Protein AF-S3N7R9-F1 (afdb_monomer)

Nearest PDB structures (foldseek):
  4hxg-assembly2_H  TM=1.662E-01  e=7.750E+00  Pyrococcus horikoshii OT3

Foldseek 3Di:
DDDPPPVVVVVVVVVVVVVVVVVVVVVVVVVVVVVVVVVVVVVVLQVVVQVLVVVLQQDCVQEDPSVVVVVVLVQCVDPQCQQKKKKAKDDPVSSHHDSVQIWIQGNVFATPDPGRFQALVNCVVCLANKIKMKIKHWPPVPDDPCQDDDDDDDPPDPDDDQGQTKMKMKMKIFNNNVFPDRSRQLSVLRSTPPVSSVVSCVVRVTDMDMDMWMWGDPVGTDTPD

Organism: NCBI:txid421052

pLDDT: mean 77.44, std 15.52, range [40.44, 95.25]

Sequence (225 aa):
MNRQSGATLVVVMVVSLLIAIITVIAINSSYLGLRQARQGHIYTLLWQNSDAVLFALEDVQLIHQPKAWHGVWEYFSDEQHVQHELIFCYDASASVIDVEQMGVIDSHGKLSTHRGFCQADHVEKESFRGLSQFYIELNRNRLTPFLATPEAMSLGQSVAPHLNQHYEITVISILPQLGLQSLASIAACLQRSKLQAQICLSQMNVRFNVQQAIYSLSGRLQRIA

Solvent-accessible surface area (backbone atoms only — not comparable to full-atom values): 12525 Å² total; per-residue (Å²): 138,85,81,79,66,66,66,58,56,54,52,52,52,53,53,53,52,54,54,51,52,54,50,53,52,57,51,51,54,54,55,54,51,54,64,62,63,56,55,59,61,57,51,54,52,30,50,52,50,35,49,54,51,56,50,38,72,63,35,66,88,24,32,51,56,60,69,58,50,54,47,64,61,54,52,49,71,41,82,89,34,46,59,28,37,38,29,35,50,53,50,83,87,70,60,50,46,55,56,84,52,49,15,42,24,41,76,86,39,45,56,77,41,104,43,14,45,47,46,39,70,53,46,60,73,28,25,88,75,45,40,30,35,37,36,40,33,60,35,72,94,59,58,60,95,67,89,80,65,72,84,83,75,67,97,83,70,93,68,79,70,71,58,80,47,36,34,36,38,39,31,41,11,35,36,57,71,76,24,95,61,59,52,57,61,52,22,67,23,48,53,36,34,76,68,55,19,52,53,45,37,53,78,62,59,42,55,66,39,79,48,74,38,33,31,35,43,74,98,48,74,40,78,79,84

Secondary structure (DSSP, 8-state):
-----HHHHHHHHHHHHHHHHHHHHHHHHHHHHHHHHHHHHHHHHHHHHHHHHHHHHH-GGGEESHHHHHHHHHGGGSTTTTT-EEEEEE-TTT--EEGGG-EEE-TTS-BSSS-SS--HHHHHHTTTT-EEEEEEEE-GGG--S-TT--TT--TT---------EEEEEEEEE-GGGSSS-HHHHHHHHTS-HHHHHHHHHHTT--EEEEEEEEEESSSEEE--

Mean predicted aligned error: 13.12 Å

Radius of gyration: 27.63 Å; Cα contacts (8 Å, |Δi|>4): 333; chains: 1; bounding box: 75×31×100 Å

Structure (mmCIF, N/CA/C/O backbone):
data_AF-S3N7R9-F1
#
_entry.id   AF-S3N7R9-F1
#
loop_
_atom_site.group_PDB
_atom_site.id
_atom_site.type_symbol
_atom_site.label_atom_id
_atom_site.label_alt_id
_atom_site.label_comp_id
_atom_site.label_asym_id
_atom_site.label_entity_id
_atom_site.label_seq_id
_atom_site.pdbx_PDB_ins_code
_atom_site.Cartn_x
_atom_site.Cartn_y
_atom_site.Cartn_z
_atom_site.occupancy
_atom_site.B_iso_or_equiv
_atom_site.auth_seq_id
_atom_site.auth_comp_id
_atom_site.auth_asym_id
_atom_site.auth_atom_id
_atom_site.pdbx_PDB_model_num
ATOM 1 N N . MET A 1 1 ? -40.237 4.588 76.968 1.00 43.31 1 MET A N 1
ATOM 2 C CA . MET A 1 1 ? -39.143 4.185 76.052 1.00 43.31 1 MET A CA 1
ATOM 3 C C . MET A 1 1 ? -39.540 4.574 74.635 1.00 43.31 1 MET A C 1
ATOM 5 O O . MET A 1 1 ? -40.228 3.811 73.970 1.00 43.31 1 MET A O 1
ATOM 9 N N . ASN A 1 2 ? -39.204 5.793 74.201 1.00 50.28 2 ASN A N 1
ATOM 10 C CA . ASN A 1 2 ? -39.635 6.305 72.896 1.00 50.28 2 ASN A CA 1
ATOM 11 C C . ASN A 1 2 ? -38.615 5.941 71.814 1.00 50.28 2 ASN A C 1
ATOM 13 O O . ASN A 1 2 ? -37.436 6.278 71.905 1.00 50.28 2 ASN A O 1
ATOM 17 N N . ARG A 1 3 ? -39.107 5.204 70.814 1.00 57.19 3 ARG A N 1
ATOM 18 C CA . ARG A 1 3 ? -38.386 4.691 69.646 1.00 57.19 3 ARG A CA 1
ATOM 19 C C . ARG A 1 3 ? -37.837 5.846 68.810 1.00 57.19 3 ARG A C 1
ATOM 21 O O . ARG A 1 3 ? -38.590 6.536 68.129 1.00 57.19 3 ARG A O 1
ATOM 28 N N . GLN A 1 4 ? -36.517 6.005 68.800 1.00 56.53 4 GLN A N 1
ATOM 29 C CA . GLN A 1 4 ? -35.815 6.760 67.765 1.00 56.53 4 GLN A CA 1
ATOM 30 C C . GLN A 1 4 ? -35.738 5.911 66.486 1.00 56.53 4 GLN A C 1
ATOM 32 O O . GLN A 1 4 ? -34.711 5.319 66.179 1.00 56.53 4 GLN A O 1
ATOM 37 N N . SER A 1 5 ? -36.849 5.795 65.756 1.00 58.75 5 SER A N 1
ATOM 38 C CA . SER A 1 5 ? -36.894 5.080 64.464 1.00 58.75 5 SER A CA 1
ATOM 39 C C . SER A 1 5 ? -36.817 6.013 63.247 1.00 58.75 5 SER A C 1
ATOM 41 O O . SER A 1 5 ? -36.752 5.532 62.123 1.00 58.75 5 SER A O 1
ATOM 43 N N . GLY A 1 6 ? -36.805 7.337 63.453 1.00 62.03 6 GLY A N 1
ATOM 44 C CA . GLY A 1 6 ? -36.706 8.320 62.365 1.00 62.03 6 GLY A CA 1
ATOM 45 C C . GLY A 1 6 ? -35.269 8.616 61.924 1.00 62.03 6 GLY A C 1
ATOM 46 O O . GLY A 1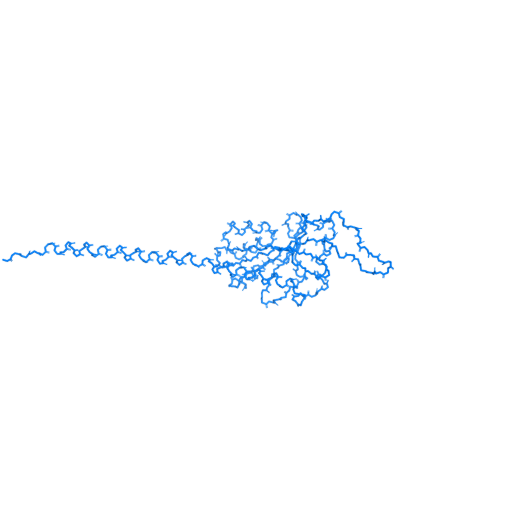 6 ? -34.991 8.684 60.732 1.00 62.03 6 GLY A O 1
ATOM 47 N N . ALA A 1 7 ? -34.336 8.745 62.874 1.00 70.31 7 ALA A N 1
ATOM 48 C CA . ALA A 1 7 ? -32.951 9.122 62.576 1.00 70.31 7 ALA A CA 1
ATOM 49 C C . ALA A 1 7 ? -32.163 8.002 61.873 1.00 70.31 7 ALA A C 1
ATOM 51 O O . ALA A 1 7 ? -31.348 8.271 60.995 1.00 70.31 7 ALA A O 1
ATOM 52 N N . THR A 1 8 ? -32.435 6.738 62.205 1.00 80.69 8 THR A N 1
ATOM 53 C CA . THR A 1 8 ? -31.758 5.582 61.600 1.00 80.69 8 THR A CA 1
ATOM 54 C C . THR A 1 8 ? -32.098 5.410 60.121 1.00 80.69 8 THR A C 1
ATOM 56 O O . THR A 1 8 ? -31.219 5.073 59.333 1.00 80.69 8 THR A O 1
ATOM 59 N N . LEU A 1 9 ? -33.337 5.699 59.713 1.00 79.19 9 LEU A N 1
ATOM 60 C CA . LEU A 1 9 ? -33.768 5.545 58.322 1.00 79.19 9 LEU A CA 1
ATOM 61 C C . LEU A 1 9 ? -33.121 6.585 57.392 1.00 79.19 9 LEU A C 1
ATOM 63 O O . LEU A 1 9 ? -32.693 6.242 56.292 1.00 79.19 9 LEU A O 1
ATOM 67 N N . VAL A 1 10 ? -32.971 7.829 57.860 1.00 84.62 10 VAL A N 1
ATOM 68 C CA . VAL A 1 10 ? -32.283 8.897 57.111 1.00 84.62 10 VAL A CA 1
ATOM 69 C C . VAL A 1 10 ? -30.804 8.561 56.918 1.00 84.62 10 VAL A C 1
ATOM 71 O O . VAL A 1 10 ? -30.284 8.684 55.810 1.00 84.62 10 VAL A O 1
ATOM 74 N N . VAL A 1 11 ? -30.134 8.075 57.968 1.00 88.00 11 VAL A N 1
ATOM 75 C CA . VAL A 1 11 ? -28.714 7.697 57.899 1.00 88.00 11 VAL A CA 1
ATOM 76 C C . VAL A 1 11 ? -28.494 6.562 56.897 1.00 88.00 11 VAL A C 1
ATOM 78 O O . VAL A 1 11 ? -27.594 6.649 56.065 1.00 88.00 11 VAL A O 1
ATOM 81 N N . VAL A 1 12 ? -29.343 5.531 56.911 1.00 89.69 12 VAL A N 1
ATOM 82 C CA . VAL A 1 12 ? -29.239 4.413 55.958 1.00 89.69 12 VAL A CA 1
ATOM 83 C C . VAL A 1 12 ? -29.458 4.885 54.518 1.00 89.69 12 VAL A C 1
ATOM 85 O O . VAL A 1 12 ? -28.717 4.469 53.627 1.00 89.69 12 VAL A O 1
ATOM 88 N N . MET A 1 13 ? -30.415 5.789 54.282 1.00 87.38 13 MET A N 1
ATOM 89 C CA . MET A 1 13 ? -30.658 6.330 52.941 1.00 87.38 13 MET A CA 1
ATOM 90 C C . MET A 1 13 ? -29.450 7.101 52.399 1.00 87.38 13 MET A C 1
ATOM 92 O O . MET A 1 13 ? -29.050 6.895 51.254 1.00 87.38 13 MET A O 1
ATOM 96 N N . VAL A 1 14 ? -28.838 7.955 53.224 1.00 90.31 14 VAL A N 1
ATOM 97 C CA . VAL A 1 14 ? -27.666 8.751 52.825 1.00 90.31 14 VAL A CA 1
ATOM 98 C C . VAL A 1 14 ? -26.459 7.854 52.552 1.00 90.31 14 VAL A C 1
ATOM 100 O O . VAL A 1 14 ? -25.776 8.028 51.543 1.00 90.31 14 VAL A O 1
ATOM 103 N N . VAL A 1 15 ? -26.219 6.854 53.403 1.00 92.25 15 VAL A N 1
ATOM 104 C CA . VAL A 1 15 ? -25.113 5.903 53.219 1.00 92.25 15 VAL A CA 1
ATOM 105 C C . VAL A 1 15 ? -25.311 5.066 51.951 1.00 92.25 15 VAL A C 1
ATOM 107 O O . VAL A 1 15 ? -24.368 4.899 51.179 1.00 92.25 15 VAL A O 1
ATOM 110 N N . SER A 1 16 ? -26.532 4.600 51.678 1.00 88.69 16 SER A N 1
ATOM 111 C CA . SER A 1 16 ? -26.840 3.857 50.449 1.00 88.69 16 SER A CA 1
ATOM 112 C C . SER A 1 16 ? -26.625 4.705 49.187 1.00 88.69 16 SER A C 1
ATOM 114 O O . SER A 1 16 ? -26.063 4.210 48.208 1.00 88.69 16 SER A O 1
ATOM 116 N N . LEU A 1 17 ? -26.982 5.993 49.226 1.00 91.19 17 LEU A N 1
ATOM 117 C CA . LEU A 1 17 ? -26.771 6.924 48.115 1.00 91.19 17 LEU A CA 1
ATOM 118 C C . LEU A 1 17 ? -25.278 7.162 47.834 1.00 91.19 17 LEU A C 1
ATOM 120 O O . LEU A 1 17 ? -24.852 7.146 46.680 1.00 91.19 17 LEU A O 1
ATOM 124 N N . LEU A 1 18 ? -24.466 7.329 48.883 1.00 92.56 18 LEU A N 1
ATOM 125 C CA . LEU A 1 18 ? -23.017 7.510 48.749 1.00 92.56 18 LEU A CA 1
ATOM 126 C C . LEU A 1 18 ? -22.340 6.276 48.140 1.00 92.56 18 LEU A C 1
ATOM 128 O O . LEU A 1 18 ? -21.501 6.412 47.248 1.00 92.56 18 LEU A O 1
ATOM 132 N N . ILE A 1 19 ? -22.742 5.074 48.561 1.00 90.56 19 ILE A N 1
ATOM 133 C CA . ILE A 1 19 ? -22.220 3.820 48.002 1.00 90.56 19 ILE A CA 1
ATOM 134 C C . ILE A 1 19 ? -22.604 3.687 46.517 1.00 90.56 19 ILE A C 1
ATOM 136 O O . ILE A 1 19 ? -21.764 3.294 45.702 1.00 90.56 19 ILE A O 1
ATOM 140 N N . ALA A 1 20 ? -23.826 4.073 46.130 1.00 88.31 20 ALA A N 1
ATOM 141 C CA . ALA A 1 20 ? -24.268 4.039 44.733 1.00 88.31 20 ALA A CA 1
ATOM 142 C C . ALA A 1 20 ? -23.440 4.977 43.834 1.00 88.31 20 ALA A C 1
ATOM 144 O O . ALA A 1 20 ? -23.027 4.578 42.745 1.00 88.31 20 ALA A O 1
ATOM 145 N N . ILE A 1 21 ? -23.124 6.188 44.306 1.00 88.25 21 ILE A N 1
ATOM 146 C CA . ILE A 1 21 ? -22.307 7.162 43.561 1.00 88.25 21 ILE A CA 1
ATOM 147 C C . ILE A 1 21 ? -20.891 6.622 43.322 1.00 88.25 21 ILE A C 1
ATOM 149 O O . ILE A 1 21 ? -20.406 6.646 42.189 1.00 88.25 21 ILE A O 1
ATOM 153 N N . ILE A 1 22 ? -20.242 6.082 44.359 1.00 87.56 22 ILE A N 1
ATOM 154 C CA . ILE A 1 22 ? -18.893 5.499 44.248 1.00 87.56 22 ILE A CA 1
ATOM 155 C C . ILE A 1 22 ? -18.889 4.326 43.257 1.00 87.56 22 ILE A C 1
ATOM 157 O O . ILE A 1 22 ? -17.995 4.226 42.415 1.00 87.56 22 ILE A O 1
ATOM 161 N N . THR A 1 23 ? -19.920 3.479 43.303 1.00 81.81 23 THR A N 1
ATOM 162 C CA . THR A 1 23 ? -20.067 2.331 42.395 1.00 81.81 23 THR A CA 1
ATOM 163 C C . THR A 1 23 ? -20.176 2.773 40.931 1.00 81.81 23 THR A C 1
ATOM 165 O O . THR A 1 23 ? -19.485 2.232 40.069 1.00 81.81 23 THR A O 1
ATOM 168 N N . VAL A 1 24 ? -20.979 3.801 40.633 1.00 83.19 24 VAL A N 1
ATOM 169 C CA . VAL A 1 24 ? -21.148 4.331 39.266 1.00 83.19 24 VAL A CA 1
ATOM 170 C C . VAL A 1 24 ? -19.848 4.939 38.730 1.00 83.19 24 VAL A C 1
ATOM 172 O O . VAL A 1 24 ? -19.490 4.715 37.571 1.00 83.19 24 VAL A O 1
ATOM 175 N N . ILE A 1 25 ? -19.109 5.673 39.567 1.00 80.81 25 ILE A N 1
ATOM 176 C CA . ILE A 1 25 ? -17.829 6.287 39.186 1.00 80.81 25 ILE A CA 1
ATOM 177 C C . ILE A 1 25 ? -16.775 5.210 38.878 1.00 80.81 25 ILE A C 1
ATOM 179 O O . ILE A 1 25 ? -16.082 5.321 37.867 1.00 80.81 25 ILE A O 1
ATOM 183 N N . ALA A 1 26 ? -16.686 4.149 39.688 1.00 72.38 26 ALA A N 1
ATOM 184 C CA . ALA A 1 26 ? -15.738 3.046 39.488 1.00 72.38 26 ALA A CA 1
ATOM 185 C C . ALA A 1 26 ? -16.021 2.219 38.218 1.00 72.38 26 ALA A C 1
ATOM 187 O O . ALA A 1 26 ? -15.103 1.760 37.530 1.00 72.38 26 ALA A O 1
ATOM 188 N N . ILE A 1 27 ? -17.300 2.048 37.876 1.00 70.69 27 ILE A N 1
ATOM 189 C CA . ILE A 1 27 ? -17.709 1.374 36.641 1.00 70.69 27 ILE A CA 1
ATOM 190 C C . ILE A 1 27 ? -17.357 2.249 35.429 1.00 70.69 27 ILE A C 1
ATOM 192 O O . ILE A 1 27 ? -16.736 1.769 34.480 1.00 70.69 27 ILE A O 1
ATOM 196 N N . ASN A 1 28 ? -17.675 3.546 35.470 1.00 61.47 28 ASN A N 1
ATOM 197 C CA . ASN A 1 28 ? -17.368 4.462 34.369 1.00 61.47 28 ASN A CA 1
ATOM 198 C C . ASN A 1 28 ? -15.860 4.656 34.151 1.00 61.47 28 ASN A C 1
ATOM 200 O O . ASN A 1 28 ? -15.427 4.705 32.999 1.00 61.47 28 ASN A O 1
ATOM 204 N N . SER A 1 29 ? -15.041 4.705 35.207 1.00 57.12 29 SER A N 1
ATOM 205 C CA . SER A 1 29 ? -13.579 4.779 35.065 1.00 57.12 29 SER A CA 1
ATOM 206 C C . SER A 1 29 ? -12.991 3.519 34.415 1.00 57.12 29 SER A C 1
ATOM 208 O O . SER A 1 29 ? -12.075 3.623 33.597 1.00 57.12 29 SER A O 1
ATOM 210 N N . SER A 1 30 ? -13.577 2.345 34.674 1.00 55.28 30 SER A N 1
ATOM 211 C CA . SER A 1 30 ? -13.195 1.079 34.030 1.00 55.28 30 SER A CA 1
ATOM 212 C C . SER A 1 30 ? -13.570 1.034 32.538 1.00 55.28 30 SER A C 1
ATOM 214 O O . SER A 1 30 ? -12.777 0.578 31.711 1.00 55.28 30 SER A O 1
ATOM 216 N N . TYR A 1 31 ? -14.737 1.568 32.152 1.00 53.78 31 TYR A N 1
ATOM 217 C CA . TYR A 1 31 ? -15.137 1.685 30.738 1.00 53.78 31 TYR A CA 1
ATOM 218 C C . TYR A 1 31 ? -14.326 2.733 29.962 1.00 53.78 31 TYR A C 1
ATOM 220 O O . TYR A 1 31 ? -14.025 2.532 28.780 1.00 53.78 31 TYR A O 1
ATOM 228 N N . LEU A 1 32 ? -13.950 3.837 30.612 1.00 52.38 32 LEU A N 1
ATOM 229 C CA . LEU A 1 32 ? -13.132 4.892 30.008 1.00 52.38 32 LEU A CA 1
ATOM 230 C C . LEU A 1 32 ? -11.678 4.433 29.799 1.00 52.38 32 LEU A C 1
ATOM 232 O O . LEU A 1 32 ? -11.113 4.698 28.738 1.00 52.38 32 LEU A O 1
ATOM 236 N N . GLY A 1 33 ? -11.113 3.642 30.721 1.00 48.81 33 GLY A N 1
ATOM 237 C CA . GLY A 1 33 ? -9.780 3.042 30.562 1.00 48.81 33 GLY A CA 1
ATOM 238 C C . GLY A 1 33 ? -9.683 2.029 29.409 1.00 48.81 33 GLY A C 1
ATOM 239 O O . GLY A 1 33 ? -8.715 2.035 28.645 1.00 48.81 33 GLY A O 1
ATOM 240 N N . LEU A 1 34 ? -10.717 1.206 29.196 1.00 51.03 34 LEU A N 1
ATOM 241 C CA . LEU A 1 34 ? -10.738 0.195 28.125 1.00 51.03 34 LEU A CA 1
ATOM 242 C C . LEU A 1 34 ? -10.937 0.780 26.718 1.00 51.03 34 LEU A C 1
ATOM 244 O O . LEU A 1 34 ? -10.516 0.166 25.735 1.00 51.03 34 LEU A O 1
ATOM 248 N N . ARG A 1 35 ? -11.548 1.966 26.587 1.00 47.34 35 ARG A N 1
ATOM 249 C CA . ARG A 1 35 ? -11.642 2.670 25.294 1.00 47.34 35 ARG A CA 1
ATOM 250 C C . ARG A 1 35 ? -10.311 3.284 24.857 1.00 47.34 35 ARG A C 1
ATOM 252 O O . ARG A 1 35 ? -10.080 3.399 23.655 1.00 47.34 35 ARG A O 1
ATOM 259 N N . GLN A 1 36 ? -9.435 3.618 25.803 1.00 42.41 36 GLN A N 1
ATOM 260 C CA . GLN A 1 36 ? -8.131 4.216 25.515 1.00 42.41 36 GLN A CA 1
ATOM 261 C C . GLN A 1 36 ? -7.036 3.153 25.298 1.00 42.41 36 GLN A C 1
ATOM 263 O O . GLN A 1 36 ? -6.195 3.324 24.421 1.00 42.41 36 GLN A O 1
ATOM 268 N N . ALA A 1 37 ? -7.120 1.993 25.963 1.00 40.44 37 ALA A N 1
ATOM 269 C CA . ALA A 1 37 ? -6.206 0.862 25.742 1.00 40.44 37 ALA A CA 1
ATOM 270 C C . ALA A 1 37 ? -6.466 0.067 24.440 1.00 40.44 37 ALA A C 1
ATOM 272 O O . ALA A 1 37 ? -5.558 -0.556 23.897 1.00 40.44 37 ALA A O 1
ATOM 273 N N . ARG A 1 38 ? -7.686 0.100 23.881 1.00 49.50 38 ARG A N 1
ATOM 274 C CA . ARG A 1 38 ? -8.026 -0.642 22.647 1.00 49.50 38 ARG A CA 1
ATOM 275 C C . ARG A 1 38 ? -7.457 -0.013 21.367 1.00 49.50 38 ARG A C 1
ATOM 277 O O . ARG A 1 38 ? -7.334 -0.701 20.358 1.00 49.50 38 ARG A O 1
ATOM 284 N N . GLN A 1 39 ? -7.103 1.275 21.384 1.00 46.62 39 GLN A N 1
ATOM 285 C CA . GLN A 1 39 ? -6.590 1.951 20.187 1.00 46.62 39 GLN A CA 1
ATOM 286 C C . GLN A 1 39 ? -5.162 1.523 19.824 1.00 46.62 39 GLN A C 1
ATOM 288 O O . GLN A 1 39 ? -4.864 1.434 18.638 1.00 46.62 39 GLN A O 1
ATOM 293 N N . GLY A 1 40 ? -4.311 1.195 20.803 1.00 57.88 40 GLY A N 1
ATOM 294 C CA . GLY A 1 40 ? -2.921 0.793 20.546 1.00 57.88 40 GLY A CA 1
ATOM 295 C C . GLY A 1 40 ? -2.802 -0.474 19.694 1.00 57.88 40 GLY A C 1
ATOM 296 O O . GLY A 1 40 ? -2.043 -0.497 18.733 1.00 57.88 40 GLY A O 1
ATOM 297 N N . HIS A 1 41 ? -3.625 -1.490 19.974 1.00 57.88 41 HIS A N 1
ATOM 298 C CA . HIS A 1 41 ? -3.566 -2.779 19.275 1.00 57.88 41 HIS A CA 1
ATOM 299 C C . HIS A 1 41 ? -3.925 -2.691 17.782 1.00 57.88 41 HIS A C 1
ATOM 301 O O . HIS A 1 41 ? -3.336 -3.400 16.972 1.00 57.88 41 HIS A O 1
ATOM 307 N N . ILE A 1 42 ? -4.854 -1.806 17.400 1.00 71.81 42 ILE A N 1
ATOM 308 C CA . ILE A 1 42 ? -5.263 -1.620 15.995 1.00 71.81 42 ILE A CA 1
ATOM 309 C C . ILE A 1 42 ? -4.121 -1.013 15.181 1.00 71.81 42 ILE A C 1
ATOM 311 O O . ILE A 1 42 ? -3.845 -1.468 14.074 1.00 71.81 42 ILE A O 1
ATOM 315 N N . TYR A 1 43 ? -3.439 -0.007 15.732 1.00 77.06 43 TYR A N 1
ATOM 316 C CA . TYR A 1 43 ? -2.294 0.584 15.052 1.00 77.06 43 TYR A CA 1
ATOM 317 C C . TYR A 1 43 ? -1.163 -0.432 14.922 1.00 77.06 43 TYR A C 1
ATOM 319 O O . TYR A 1 43 ? -0.635 -0.565 13.827 1.00 77.06 43 TYR A O 1
ATOM 327 N N . THR A 1 44 ? -0.843 -1.211 15.961 1.00 82.00 44 THR A N 1
ATOM 328 C CA . THR A 1 44 ? 0.198 -2.252 15.870 1.00 82.00 44 THR A CA 1
ATOM 329 C C . THR A 1 44 ? -0.053 -3.235 14.726 1.00 82.00 44 THR A C 1
ATOM 331 O O . THR A 1 44 ? 0.877 -3.540 13.990 1.00 82.00 44 THR A O 1
ATOM 334 N N . LEU A 1 45 ? -1.298 -3.681 14.530 1.00 84.25 45 LEU A N 1
ATOM 335 C CA . LEU A 1 45 ? -1.648 -4.565 13.412 1.00 84.25 45 LEU A CA 1
ATOM 336 C C . LEU A 1 45 ? -1.464 -3.881 12.052 1.00 84.25 45 LEU A C 1
ATOM 338 O O . LEU A 1 45 ? -0.879 -4.458 11.143 1.00 84.25 45 LEU A O 1
ATOM 342 N N . LEU A 1 46 ? -1.923 -2.635 11.912 1.00 86.06 46 LEU A N 1
ATOM 343 C CA . LEU A 1 46 ? -1.744 -1.876 10.672 1.00 86.06 46 LEU A CA 1
ATOM 344 C C . LEU A 1 46 ? -0.261 -1.629 10.353 1.00 86.06 46 LEU A C 1
ATOM 346 O O . LEU A 1 46 ? 0.120 -1.712 9.188 1.00 86.06 46 LEU A O 1
ATOM 350 N N . TRP A 1 47 ? 0.559 -1.365 11.377 1.00 86.00 47 TRP A N 1
ATOM 351 C CA . TRP A 1 47 ? 2.016 -1.249 11.271 1.00 86.00 47 TRP A CA 1
ATOM 352 C C . TRP A 1 47 ? 2.641 -2.566 10.801 1.00 86.00 47 TRP A C 1
ATOM 354 O O . TRP A 1 47 ? 3.360 -2.567 9.810 1.00 86.00 47 TRP A O 1
ATOM 364 N N . GLN A 1 48 ? 2.291 -3.693 11.426 1.00 86.81 48 GLN A N 1
ATOM 365 C CA . GLN A 1 48 ? 2.781 -5.019 11.026 1.00 86.81 48 GLN A CA 1
ATOM 366 C C . GLN A 1 48 ? 2.404 -5.376 9.584 1.00 86.81 48 GLN A C 1
ATOM 368 O O . GLN A 1 48 ? 3.228 -5.908 8.843 1.00 86.81 48 GLN A O 1
ATOM 373 N N . ASN A 1 49 ? 1.183 -5.048 9.161 1.00 86.94 49 ASN A N 1
ATOM 374 C CA . ASN A 1 49 ? 0.734 -5.287 7.792 1.00 86.94 49 ASN A CA 1
ATOM 375 C C . ASN A 1 49 ? 1.471 -4.415 6.772 1.00 86.94 49 ASN A C 1
ATOM 377 O O . ASN A 1 49 ? 1.686 -4.854 5.644 1.00 86.94 49 ASN A O 1
ATOM 381 N N . SER A 1 50 ? 1.839 -3.185 7.139 1.00 88.94 50 SER A N 1
ATOM 382 C CA . SER A 1 50 ? 2.674 -2.341 6.282 1.00 88.94 50 SER A CA 1
ATOM 383 C C . SER A 1 50 ? 4.118 -2.863 6.220 1.00 88.94 50 SER A C 1
ATOM 385 O O . SER A 1 50 ? 4.674 -2.967 5.129 1.00 88.94 50 SER A O 1
ATOM 387 N N . ASP A 1 51 ? 4.690 -3.281 7.354 1.00 87.81 51 ASP A N 1
ATOM 388 C CA . ASP A 1 51 ? 6.051 -3.832 7.421 1.00 87.81 51 ASP A CA 1
ATOM 389 C C . ASP A 1 51 ? 6.182 -5.131 6.611 1.00 87.81 51 ASP A C 1
ATOM 391 O O . ASP A 1 51 ? 7.178 -5.329 5.918 1.00 87.81 51 ASP A O 1
ATOM 395 N N . ALA A 1 52 ? 5.162 -5.996 6.636 1.00 88.12 52 ALA A N 1
ATOM 396 C CA . ALA A 1 52 ? 5.134 -7.221 5.836 1.00 88.12 52 ALA A CA 1
ATOM 397 C C . ALA A 1 52 ? 5.216 -6.938 4.326 1.00 88.12 52 ALA A C 1
ATOM 399 O O . ALA A 1 52 ? 5.865 -7.681 3.592 1.00 88.12 52 ALA A O 1
ATOM 400 N N . VAL A 1 53 ? 4.589 -5.852 3.865 1.00 89.56 53 VAL A N 1
ATOM 401 C CA . VAL A 1 53 ? 4.638 -5.424 2.459 1.00 89.56 53 VAL A CA 1
ATOM 402 C C . VAL A 1 53 ? 6.031 -4.919 2.101 1.00 89.56 53 VAL A C 1
ATOM 404 O O . VAL A 1 53 ? 6.583 -5.324 1.081 1.00 89.56 53 VAL A O 1
ATOM 407 N N . LEU A 1 54 ? 6.616 -4.055 2.937 1.00 88.81 54 LEU A N 1
ATOM 408 C CA . LEU A 1 54 ? 7.969 -3.535 2.715 1.00 88.81 54 LEU A CA 1
ATOM 409 C C . LEU A 1 54 ? 9.005 -4.662 2.700 1.00 88.81 54 LEU A C 1
ATOM 411 O O . LEU A 1 54 ? 9.872 -4.693 1.832 1.00 88.81 54 LEU A O 1
ATOM 415 N N . PHE A 1 55 ? 8.867 -5.635 3.599 1.00 87.44 55 PHE A N 1
ATOM 416 C CA . PHE A 1 55 ? 9.713 -6.823 3.608 1.00 87.44 55 PHE A CA 1
ATOM 417 C C . PHE A 1 55 ? 9.572 -7.645 2.316 1.00 87.44 55 PHE A C 1
ATOM 419 O O . PHE A 1 55 ? 10.576 -8.042 1.729 1.00 87.44 55 PHE A O 1
ATOM 426 N N . ALA A 1 56 ? 8.343 -7.850 1.827 1.00 86.62 56 ALA A N 1
ATOM 427 C CA . ALA A 1 56 ? 8.104 -8.560 0.569 1.00 86.62 56 ALA A CA 1
ATOM 428 C C . ALA A 1 56 ? 8.711 -7.846 -0.653 1.00 86.62 56 ALA A C 1
ATOM 430 O O . ALA A 1 56 ? 9.147 -8.502 -1.594 1.00 86.62 56 ALA A O 1
ATOM 431 N N . LEU A 1 57 ? 8.791 -6.513 -0.630 1.00 85.56 57 LEU A N 1
ATOM 432 C CA . LEU A 1 57 ? 9.451 -5.720 -1.675 1.00 85.56 57 LEU A CA 1
ATOM 433 C C . LEU A 1 57 ? 10.984 -5.848 -1.653 1.00 85.56 57 LEU A C 1
ATOM 435 O O . LEU A 1 57 ? 11.639 -5.681 -2.684 1.00 85.56 57 LEU A O 1
ATOM 439 N N . GLU A 1 58 ? 11.564 -6.128 -0.487 1.00 82.69 58 GLU A N 1
ATOM 440 C CA . GLU A 1 58 ? 13.012 -6.255 -0.282 1.00 82.69 58 GLU A CA 1
ATOM 441 C C . GLU A 1 58 ? 13.540 -7.667 -0.584 1.00 82.69 58 GLU A C 1
ATOM 443 O O . GLU A 1 58 ? 14.735 -7.845 -0.878 1.00 82.69 58 GLU A O 1
ATOM 448 N N . ASP A 1 59 ? 12.665 -8.673 -0.533 1.00 82.88 59 ASP A N 1
ATOM 449 C CA . ASP A 1 59 ? 12.984 -10.064 -0.833 1.00 82.88 59 ASP A CA 1
ATOM 450 C C . ASP A 1 59 ? 12.591 -10.450 -2.264 1.00 82.88 59 ASP A C 1
ATOM 452 O O . ASP A 1 59 ? 11.429 -10.666 -2.594 1.00 82.88 59 ASP A O 1
ATOM 456 N N . VAL A 1 60 ? 13.602 -10.628 -3.117 1.00 73.31 60 VAL A N 1
ATOM 457 C CA . VAL A 1 60 ? 13.435 -11.014 -4.526 1.00 73.31 60 VAL A CA 1
ATOM 458 C C . VAL A 1 60 ? 12.723 -12.367 -4.684 1.00 73.31 60 VAL A C 1
ATOM 460 O O . VAL A 1 60 ? 12.109 -12.604 -5.723 1.00 73.31 60 VAL A O 1
ATOM 463 N N . GLN A 1 61 ? 12.776 -13.258 -3.686 1.00 76.00 61 GLN A N 1
ATOM 464 C CA . GLN A 1 61 ? 12.072 -14.546 -3.741 1.00 76.00 61 GLN A CA 1
ATOM 465 C C . GLN A 1 61 ? 10.554 -14.399 -3.622 1.00 76.00 61 GLN A C 1
ATOM 467 O O . GLN A 1 61 ? 9.817 -15.254 -4.112 1.00 76.00 61 GLN A O 1
ATOM 472 N N . LEU A 1 62 ? 10.095 -13.307 -3.012 1.00 75.19 62 LEU A N 1
ATOM 473 C CA . LEU A 1 62 ? 8.682 -12.979 -2.838 1.00 75.19 62 LEU A CA 1
ATOM 474 C C . LEU A 1 62 ? 8.134 -12.174 -4.022 1.00 75.19 62 LEU A C 1
ATOM 476 O O . LEU A 1 62 ? 7.006 -11.693 -3.988 1.00 75.19 62 LEU A O 1
ATOM 480 N N . ILE A 1 63 ? 8.909 -12.049 -5.100 1.00 78.25 63 ILE A N 1
ATOM 481 C CA . ILE A 1 63 ? 8.517 -11.328 -6.304 1.00 78.25 63 ILE A CA 1
ATOM 482 C C . ILE A 1 63 ? 8.314 -12.327 -7.430 1.00 78.25 63 ILE A C 1
ATOM 484 O O . ILE A 1 63 ? 9.250 -12.980 -7.903 1.00 78.25 63 ILE A O 1
ATOM 488 N N . HIS A 1 64 ? 7.071 -12.432 -7.889 1.00 71.50 64 HIS A N 1
ATOM 489 C CA . HIS A 1 64 ? 6.759 -13.206 -9.073 1.00 71.50 64 HIS A CA 1
ATOM 490 C C . HIS A 1 64 ? 7.389 -12.509 -10.282 1.00 71.50 64 HIS A C 1
ATOM 492 O O . HIS A 1 64 ? 7.217 -11.311 -10.490 1.00 71.50 64 HIS A O 1
ATOM 498 N N . GLN A 1 65 ? 8.158 -13.264 -11.066 1.00 69.88 65 GLN A N 1
ATOM 499 C CA . GLN A 1 65 ? 8.948 -12.750 -12.187 1.00 69.88 65 GLN A CA 1
ATOM 500 C C . GLN A 1 65 ? 9.926 -11.611 -11.811 1.00 69.88 65 GLN A C 1
ATOM 502 O O . GLN A 1 65 ? 9.755 -10.459 -12.220 1.00 69.88 65 GLN A O 1
ATOM 507 N N . PRO A 1 66 ? 11.059 -11.929 -11.158 1.00 65.62 66 PRO A N 1
ATOM 508 C CA . PRO A 1 66 ? 12.080 -10.940 -10.788 1.00 65.62 66 PRO A CA 1
ATOM 509 C C . PRO A 1 66 ? 12.625 -10.102 -11.957 1.00 65.62 66 PRO A C 1
ATOM 511 O O . PRO A 1 66 ? 13.138 -9.003 -11.760 1.00 65.62 66 PRO A O 1
ATOM 514 N N . LYS A 1 67 ? 12.533 -10.610 -13.194 1.00 65.56 67 LYS A N 1
ATOM 515 C CA . LYS A 1 67 ? 12.895 -9.853 -14.402 1.00 65.56 67 LYS A CA 1
ATOM 516 C C . LYS A 1 67 ? 11.879 -8.754 -14.722 1.00 65.56 67 LYS A C 1
ATOM 518 O O . LYS A 1 67 ? 12.294 -7.640 -15.012 1.00 65.56 67 LYS A O 1
ATOM 523 N N . ALA A 1 68 ? 10.579 -9.035 -14.616 1.00 70.94 68 ALA A N 1
ATOM 524 C CA . ALA A 1 68 ? 9.531 -8.025 -14.779 1.00 70.94 68 ALA A CA 1
ATOM 525 C C . ALA A 1 68 ? 9.630 -6.949 -13.689 1.00 70.94 68 ALA A C 1
ATOM 527 O O . ALA A 1 68 ? 9.406 -5.772 -13.952 1.00 70.94 68 ALA A O 1
ATOM 528 N N . TRP A 1 69 ? 10.079 -7.334 -12.491 1.00 74.31 69 TRP A N 1
ATOM 529 C CA . TRP A 1 69 ? 10.370 -6.395 -11.410 1.00 74.31 69 TRP A CA 1
ATOM 530 C C . TRP A 1 69 ? 11.454 -5.374 -11.743 1.00 74.31 69 TRP A C 1
ATOM 532 O O . TRP A 1 69 ? 11.357 -4.230 -11.321 1.00 74.31 69 TRP A O 1
ATOM 542 N N . HIS A 1 70 ? 12.461 -5.746 -12.539 1.00 72.38 70 HIS A N 1
ATOM 543 C CA . HIS A 1 70 ? 13.425 -4.762 -13.035 1.00 72.38 70 HIS A CA 1
ATOM 544 C C . HIS A 1 70 ? 12.755 -3.734 -13.963 1.00 72.38 70 HIS A C 1
ATOM 546 O O . HIS A 1 70 ? 13.088 -2.553 -13.905 1.00 72.38 70 HIS A O 1
ATOM 552 N N . GLY A 1 71 ? 11.759 -4.164 -14.744 1.00 74.56 71 GLY A N 1
ATOM 553 C CA . GLY A 1 71 ? 10.971 -3.295 -15.621 1.00 74.56 71 GLY A CA 1
ATOM 554 C C . GLY A 1 71 ? 10.099 -2.269 -14.885 1.00 74.56 71 GLY A C 1
ATOM 555 O O . GLY A 1 71 ? 9.836 -1.205 -15.433 1.00 74.56 71 GLY A O 1
ATOM 556 N N . VAL A 1 72 ? 9.702 -2.529 -13.631 1.00 81.94 72 VAL A N 1
ATOM 557 C CA . VAL A 1 72 ? 8.975 -1.553 -12.782 1.00 81.94 72 VAL A CA 1
ATOM 558 C C . VAL A 1 72 ? 9.796 -0.294 -12.557 1.00 81.94 72 VAL A C 1
ATOM 560 O O . VAL A 1 72 ? 9.255 0.805 -12.523 1.00 81.94 72 VAL A O 1
ATOM 563 N N . TRP A 1 73 ? 11.107 -0.450 -12.422 1.00 81.44 73 TRP A N 1
ATOM 564 C CA . TRP A 1 73 ? 12.016 0.669 -12.225 1.00 81.44 73 TRP A CA 1
ATOM 565 C C . TRP A 1 73 ? 12.283 1.403 -13.534 1.00 81.44 73 TRP A C 1
ATOM 567 O O . TRP A 1 73 ? 12.205 2.627 -13.589 1.00 81.44 73 TRP A O 1
ATOM 577 N N . GLU A 1 74 ? 12.510 0.647 -14.610 1.00 78.94 74 GLU A N 1
ATOM 578 C CA . GLU A 1 74 ? 12.715 1.199 -15.950 1.00 78.94 74 GLU A CA 1
ATOM 579 C C . GLU A 1 74 ? 11.493 1.973 -16.466 1.00 78.94 74 GLU A C 1
ATOM 581 O O . GLU A 1 74 ? 11.653 2.922 -17.231 1.00 78.94 74 GLU A O 1
ATOM 586 N N . TYR A 1 75 ? 10.286 1.642 -15.999 1.00 84.69 75 TYR A N 1
ATOM 587 C CA . TYR A 1 75 ? 9.060 2.373 -16.318 1.00 84.69 75 TYR A CA 1
ATOM 588 C C . TYR A 1 75 ? 9.185 3.888 -16.085 1.00 84.69 75 TYR A C 1
ATOM 590 O O . TYR A 1 75 ? 8.699 4.673 -16.898 1.00 84.69 75 TYR A O 1
ATOM 598 N N . PHE A 1 76 ? 9.877 4.298 -15.017 1.00 83.94 76 PHE A N 1
ATOM 599 C CA . PHE A 1 76 ? 10.080 5.704 -14.654 1.00 83.94 76 PHE A CA 1
ATOM 600 C C . PHE A 1 76 ? 11.242 6.381 -15.399 1.00 83.94 76 PHE A C 1
ATOM 602 O O . PHE A 1 76 ? 11.485 7.569 -15.183 1.00 83.94 76 PHE A O 1
ATOM 609 N N . SER A 1 77 ? 11.972 5.656 -16.253 1.00 80.06 77 SER A N 1
ATOM 610 C CA . SER A 1 77 ? 13.038 6.222 -17.092 1.00 80.06 77 SER A CA 1
ATOM 611 C C . SER A 1 77 ? 12.493 7.067 -18.245 1.00 80.06 77 SER A C 1
ATOM 613 O O . SER A 1 77 ? 13.216 7.911 -18.769 1.00 80.06 77 SER A O 1
ATOM 615 N N . ASP A 1 78 ? 11.237 6.852 -18.646 1.00 81.00 78 ASP A N 1
ATOM 616 C CA . ASP A 1 78 ? 10.555 7.688 -19.636 1.00 81.00 78 ASP A CA 1
ATOM 617 C C . ASP A 1 78 ? 10.086 8.999 -18.988 1.00 81.00 78 ASP A C 1
ATOM 619 O O . ASP A 1 78 ? 9.387 8.985 -17.971 1.00 81.00 78 ASP A O 1
ATOM 623 N N . GLU A 1 79 ? 10.425 10.140 -19.597 1.00 79.31 79 GLU A N 1
ATOM 624 C CA . GLU A 1 79 ? 10.026 11.475 -19.133 1.00 79.31 79 GLU A CA 1
ATOM 625 C C . GLU A 1 79 ? 8.506 11.619 -18.962 1.00 79.31 79 GLU A C 1
ATOM 627 O O . GLU A 1 79 ? 8.055 12.329 -18.059 1.00 79.31 79 GLU A O 1
ATOM 632 N N . GLN A 1 80 ? 7.709 10.922 -19.779 1.00 84.75 80 GLN A N 1
ATOM 633 C CA . GLN A 1 80 ? 6.246 10.940 -19.683 1.00 84.75 80 GLN A CA 1
ATOM 634 C C . GLN A 1 80 ? 5.727 10.214 -18.434 1.00 84.75 80 GLN A C 1
ATOM 636 O O . GLN A 1 80 ? 4.615 10.481 -17.984 1.00 84.75 80 GLN A O 1
ATOM 641 N N . HIS A 1 81 ? 6.519 9.310 -17.852 1.00 86.94 81 HIS A N 1
ATOM 642 C CA . HIS A 1 81 ? 6.115 8.456 -16.732 1.00 86.94 81 HIS A CA 1
ATOM 643 C C . HIS A 1 81 ? 6.694 8.890 -15.382 1.00 86.94 81 HIS A C 1
ATOM 645 O O . HIS A 1 81 ? 6.293 8.365 -14.346 1.00 86.94 81 HIS A O 1
ATOM 651 N N . VAL A 1 82 ? 7.582 9.889 -15.354 1.00 84.75 82 VAL A N 1
ATOM 652 C CA . VAL A 1 82 ? 8.224 10.403 -14.125 1.00 84.75 82 VAL A CA 1
ATOM 653 C C . VAL A 1 82 ? 7.215 10.869 -13.064 1.00 84.75 82 VAL A C 1
ATOM 655 O O . VAL A 1 82 ? 7.528 10.902 -11.874 1.00 84.75 82 VAL A O 1
ATOM 658 N N . GLN A 1 83 ? 6.010 11.261 -13.483 1.00 88.31 83 GLN A N 1
ATOM 659 C CA . GLN A 1 83 ? 4.938 11.727 -12.597 1.00 88.31 83 GLN A CA 1
ATOM 660 C C . GLN A 1 83 ? 3.842 10.686 -12.348 1.00 88.31 83 GLN A C 1
ATOM 662 O O . GLN A 1 83 ? 2.842 11.011 -11.712 1.00 88.31 83 GLN A O 1
ATOM 667 N N . HIS A 1 84 ? 3.991 9.477 -12.881 1.00 92.38 84 HIS A N 1
ATOM 668 C CA . HIS A 1 84 ? 3.036 8.402 -12.656 1.00 92.38 84 HIS A CA 1
ATOM 669 C C . HIS A 1 84 ? 3.249 7.772 -11.276 1.00 92.38 84 HIS A C 1
ATOM 671 O O . HIS A 1 84 ? 4.345 7.820 -10.718 1.00 92.38 84 HIS A O 1
ATOM 677 N N . GLU A 1 85 ? 2.201 7.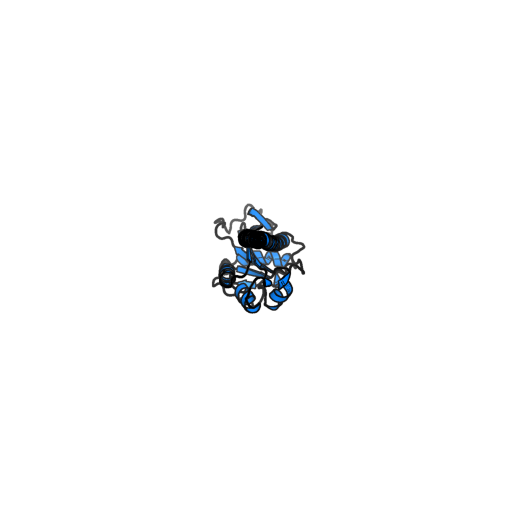155 -10.741 1.00 93.75 85 GLU A N 1
ATOM 678 C CA . GLU A 1 85 ? 2.284 6.303 -9.555 1.00 93.75 85 GLU A CA 1
ATOM 679 C C . GLU A 1 85 ? 1.934 4.871 -9.975 1.00 93.75 85 GLU A C 1
ATOM 681 O O . GLU A 1 85 ? 0.913 4.637 -10.627 1.00 93.75 85 GLU A O 1
ATOM 686 N N . LEU A 1 86 ? 2.765 3.897 -9.612 1.00 94.12 86 LEU A N 1
ATOM 687 C CA . LEU A 1 86 ? 2.413 2.486 -9.765 1.00 94.12 86 LEU A CA 1
ATOM 688 C C . LEU A 1 86 ? 1.709 2.008 -8.505 1.00 94.12 86 LEU A C 1
ATOM 690 O O . LEU A 1 86 ? 2.169 2.295 -7.408 1.00 94.12 86 LEU A O 1
ATOM 694 N N . ILE A 1 87 ? 0.611 1.278 -8.655 1.00 95.25 87 ILE A N 1
ATOM 695 C CA . ILE A 1 87 ? -0.266 0.855 -7.558 1.00 95.25 87 ILE A CA 1
ATOM 696 C C . ILE A 1 87 ? -0.393 -0.670 -7.536 1.00 95.25 87 ILE A C 1
ATOM 698 O O . ILE A 1 87 ? -0.582 -1.300 -8.579 1.00 95.25 87 ILE A O 1
ATOM 702 N N . PHE A 1 88 ? -0.308 -1.267 -6.347 1.00 94.06 88 PHE A N 1
ATOM 703 C CA . PHE A 1 88 ? -0.480 -2.708 -6.164 1.00 94.06 88 PHE A CA 1
ATOM 704 C C . PHE A 1 88 ? -1.229 -3.052 -4.871 1.00 94.06 88 PHE A C 1
ATOM 706 O O . PHE A 1 88 ? -0.900 -2.549 -3.794 1.00 94.06 88 PHE A O 1
ATOM 713 N N . CYS A 1 89 ? -2.202 -3.959 -4.973 1.00 92.88 89 CYS A N 1
ATOM 714 C CA . CYS A 1 89 ? -2.927 -4.520 -3.843 1.00 92.88 89 CYS A CA 1
ATOM 715 C C . CYS A 1 89 ? -2.203 -5.759 -3.325 1.00 92.88 89 CYS A C 1
ATOM 717 O O . CYS A 1 89 ? -2.137 -6.776 -4.012 1.00 92.88 89 CYS A O 1
ATOM 719 N N . TYR A 1 90 ? -1.668 -5.676 -2.111 1.00 90.12 90 TYR A N 1
ATOM 720 C CA . TYR A 1 90 ? -0.914 -6.761 -1.507 1.00 90.12 90 TYR A CA 1
ATOM 721 C C . TYR A 1 90 ? -1.841 -7.728 -0.767 1.00 90.12 90 TYR A C 1
ATOM 723 O O . TYR A 1 90 ? -2.491 -7.360 0.213 1.00 90.12 90 TYR A O 1
ATOM 731 N N . ASP A 1 91 ? -1.863 -8.981 -1.224 1.00 82.38 91 ASP A N 1
ATOM 732 C CA . ASP A 1 91 ? -2.526 -10.083 -0.531 1.00 82.38 91 ASP A CA 1
ATOM 733 C C . ASP A 1 91 ? -1.523 -10.774 0.408 1.00 82.38 91 ASP A C 1
ATOM 735 O O . ASP A 1 91 ? -0.622 -11.503 -0.021 1.00 82.38 91 ASP A O 1
ATOM 739 N N . ALA A 1 92 ? -1.707 -10.576 1.715 1.00 74.25 92 ALA A N 1
ATOM 740 C CA . ALA A 1 92 ? -0.871 -11.192 2.740 1.00 74.25 92 ALA A CA 1
ATOM 741 C C . ALA A 1 92 ? -0.934 -12.733 2.733 1.00 74.25 92 ALA A C 1
ATOM 743 O O . ALA A 1 92 ? -0.010 -13.377 3.227 1.00 74.25 92 ALA A O 1
ATOM 744 N N . SER A 1 93 ? -1.990 -13.336 2.173 1.00 71.69 93 SER A N 1
ATOM 745 C CA . SER A 1 93 ? -2.125 -14.792 2.046 1.00 71.69 93 SER A CA 1
ATOM 746 C C . SER A 1 93 ? -1.313 -15.374 0.890 1.00 71.69 93 SER A C 1
ATOM 748 O O . SER A 1 93 ? -0.871 -16.519 0.977 1.00 71.69 93 SER A O 1
ATOM 750 N N . ALA A 1 94 ? -1.088 -14.592 -0.169 1.00 71.62 94 ALA A N 1
ATOM 751 C CA . ALA A 1 94 ? -0.261 -15.002 -1.297 1.00 71.62 94 ALA A CA 1
ATOM 752 C C . ALA A 1 94 ? 1.231 -14.843 -0.985 1.00 71.62 94 ALA A C 1
ATOM 754 O O . ALA A 1 94 ? 2.041 -15.606 -1.507 1.00 71.62 94 ALA A O 1
ATOM 755 N N . SER A 1 95 ? 1.602 -13.881 -0.126 1.00 72.00 95 SER A N 1
ATOM 756 C CA . SER A 1 95 ? 2.994 -13.538 0.233 1.00 72.00 95 SER A CA 1
ATOM 757 C C . SER A 1 95 ? 3.914 -13.258 -0.964 1.00 72.00 95 SER A C 1
ATOM 759 O O . SER A 1 95 ? 5.131 -13.257 -0.828 1.00 72.00 95 SER A O 1
ATOM 761 N N . VAL A 1 96 ? 3.330 -13.029 -2.141 1.00 81.06 96 VAL A N 1
ATOM 762 C CA . VAL A 1 96 ? 4.039 -12.863 -3.405 1.00 81.06 96 VAL A CA 1
ATOM 763 C C . VAL A 1 96 ? 3.497 -11.629 -4.112 1.00 81.06 96 VAL A C 1
ATOM 765 O O . VAL A 1 96 ? 2.284 -11.427 -4.200 1.00 81.06 96 VAL A O 1
ATOM 768 N N . ILE A 1 97 ? 4.404 -10.809 -4.630 1.00 85.56 97 ILE A N 1
ATOM 769 C CA . ILE A 1 97 ? 4.094 -9.621 -5.419 1.00 85.56 97 ILE A CA 1
ATOM 770 C C . ILE A 1 97 ? 4.085 -10.017 -6.892 1.00 85.56 97 ILE A C 1
ATOM 772 O O . ILE A 1 97 ? 5.124 -10.372 -7.451 1.00 85.56 97 ILE A O 1
ATOM 776 N N . ASP A 1 98 ? 2.911 -9.947 -7.519 1.00 86.00 98 ASP A N 1
ATOM 777 C CA . ASP A 1 98 ? 2.766 -10.163 -8.956 1.00 86.00 98 ASP A CA 1
ATOM 778 C C . ASP A 1 98 ? 2.846 -8.841 -9.710 1.00 86.00 98 ASP A C 1
ATOM 780 O O . ASP A 1 98 ? 1.873 -8.099 -9.841 1.00 86.00 98 ASP A O 1
ATOM 784 N N . VAL A 1 99 ? 4.041 -8.554 -10.212 1.00 83.88 99 VAL A N 1
ATOM 785 C CA . VAL A 1 99 ? 4.351 -7.329 -10.951 1.00 83.88 99 VAL A CA 1
ATOM 786 C C . VAL A 1 99 ? 3.415 -7.132 -12.134 1.00 83.88 99 VAL A C 1
ATOM 788 O O . VAL A 1 99 ? 3.043 -6.003 -12.458 1.00 83.88 99 VAL A O 1
ATOM 791 N N . GLU A 1 100 ? 2.985 -8.228 -12.758 1.00 84.50 100 GLU A N 1
ATOM 792 C CA . GLU A 1 100 ? 2.059 -8.138 -13.866 1.00 84.50 100 GLU A CA 1
ATOM 793 C C . GLU A 1 100 ? 0.744 -7.522 -13.434 1.00 84.50 100 GLU A C 1
ATOM 795 O O . GLU A 1 100 ? 0.184 -6.828 -14.254 1.00 84.50 100 GLU A O 1
ATOM 800 N N . GLN A 1 101 ? 0.255 -7.684 -12.204 1.00 88.06 101 GLN A N 1
ATOM 801 C CA . GLN A 1 101 ? -1.026 -7.114 -11.760 1.00 88.06 101 GLN A CA 1
ATOM 802 C C . GLN A 1 101 ? -0.943 -5.643 -11.347 1.00 88.06 101 GLN A C 1
ATOM 804 O O . GLN A 1 101 ? -1.961 -5.072 -10.950 1.00 88.06 101 GLN A O 1
ATOM 809 N N . MET A 1 102 ? 0.229 -5.011 -11.452 1.00 90.75 102 MET A N 1
ATOM 810 C CA . MET A 1 102 ? 0.381 -3.601 -11.114 1.00 90.75 102 MET A CA 1
ATOM 811 C C . MET A 1 102 ? -0.478 -2.703 -11.995 1.00 90.75 102 MET A C 1
ATOM 813 O O . MET A 1 102 ? -0.684 -2.936 -13.194 1.00 90.75 102 MET A O 1
ATOM 817 N N . GLY A 1 103 ? -0.988 -1.661 -11.354 1.00 93.56 103 GLY A N 1
ATOM 818 C CA . GLY A 1 103 ? -1.730 -0.602 -11.993 1.00 93.56 103 GLY A CA 1
ATOM 819 C C . GLY A 1 103 ? -0.891 0.647 -12.177 1.00 93.56 103 GLY A C 1
ATOM 820 O O . GLY A 1 103 ? 0.114 0.840 -11.498 1.00 93.56 103 GLY A O 1
ATOM 821 N N . VAL A 1 104 ? -1.345 1.512 -13.075 1.00 94.62 104 VAL A N 1
ATOM 822 C CA . VAL A 1 104 ? -0.734 2.813 -13.347 1.00 94.62 104 VAL A CA 1
ATOM 823 C C . VAL A 1 104 ? -1.746 3.903 -13.048 1.00 94.62 104 VAL A C 1
ATOM 825 O O . VAL A 1 104 ? -2.847 3.891 -13.599 1.00 94.62 104 VAL A O 1
ATOM 828 N N . ILE A 1 105 ? -1.350 4.865 -12.231 1.00 94.69 105 ILE A N 1
ATOM 829 C CA . ILE A 1 105 ? -2.047 6.127 -12.025 1.00 94.69 105 ILE A CA 1
ATOM 830 C C . ILE A 1 105 ? -1.267 7.201 -12.778 1.00 94.69 105 ILE A C 1
ATOM 832 O O . ILE A 1 105 ? -0.057 7.345 -12.596 1.00 94.69 105 ILE A O 1
ATOM 836 N N . ASP A 1 106 ? -1.955 7.913 -13.662 1.00 92.00 106 ASP A N 1
ATOM 837 C CA . ASP A 1 106 ? -1.363 8.987 -14.450 1.00 92.00 106 ASP A CA 1
ATOM 838 C C . ASP A 1 106 ? -1.040 10.228 -13.598 1.00 92.00 106 ASP A C 1
ATOM 840 O O . ASP A 1 106 ? -1.399 10.336 -12.422 1.00 92.00 106 ASP A O 1
ATOM 844 N N . SER A 1 107 ? -0.383 11.210 -14.213 1.00 89.00 107 SER A N 1
ATOM 845 C CA . SER A 1 107 ? -0.033 12.482 -13.569 1.00 89.00 107 SER A CA 1
ATOM 846 C C . SER A 1 107 ? -1.250 13.314 -13.134 1.00 89.00 107 SER A C 1
ATOM 848 O O . SER A 1 107 ? -1.119 14.238 -12.328 1.00 89.00 107 SER A O 1
ATOM 850 N N . HIS A 1 108 ? -2.448 12.985 -13.627 1.00 87.88 108 HIS A N 1
ATOM 851 C CA . HIS A 1 108 ? -3.714 13.598 -13.232 1.00 87.88 108 HIS A CA 1
ATOM 852 C C . HIS A 1 108 ? -4.387 12.868 -12.058 1.00 87.88 108 HIS A C 1
ATOM 854 O O . HIS A 1 108 ? -5.454 13.287 -11.598 1.00 87.88 108 HIS A O 1
ATOM 860 N N . GLY A 1 109 ? -3.771 11.803 -11.539 1.00 85.94 109 GLY A N 1
ATOM 861 C CA . GLY A 1 109 ? -4.302 11.001 -10.442 1.00 85.94 109 GLY A CA 1
ATOM 862 C C . GLY A 1 109 ? -5.403 10.034 -10.874 1.00 85.94 109 GLY A C 1
ATOM 863 O O . GLY A 1 109 ? -6.146 9.539 -10.021 1.00 85.94 109 GLY A O 1
ATOM 864 N N . LYS A 1 110 ? -5.541 9.772 -12.178 1.00 88.38 110 LYS A N 1
ATOM 865 C CA . LYS A 1 110 ? -6.509 8.825 -12.722 1.00 88.38 110 LYS A CA 1
ATOM 866 C C . LYS A 1 110 ? -5.834 7.485 -12.981 1.00 88.38 110 LYS A C 1
ATOM 868 O O . LYS A 1 110 ? -4.764 7.397 -13.568 1.00 88.38 110 LYS A O 1
ATOM 873 N N . LEU A 1 111 ? -6.510 6.421 -12.571 1.00 91.44 111 LEU A N 1
ATOM 874 C CA . LEU A 1 111 ? -6.079 5.067 -12.855 1.00 91.44 111 LEU A CA 1
ATOM 875 C C . LEU A 1 111 ? -6.253 4.754 -14.353 1.00 91.44 111 LEU A C 1
ATOM 877 O O . LEU A 1 111 ? -7.371 4.745 -14.876 1.00 91.44 111 LEU A O 1
ATOM 881 N N . SER A 1 112 ? -5.143 4.489 -15.032 1.00 87.94 112 SER A N 1
ATOM 882 C CA . SER A 1 112 ? -5.083 4.141 -16.457 1.00 87.94 112 SER A CA 1
ATOM 883 C C . SER A 1 112 ? -5.411 2.668 -16.713 1.00 87.94 112 SER A C 1
ATOM 885 O O . SER A 1 112 ? -5.861 2.300 -17.797 1.00 87.94 112 SER A O 1
ATOM 887 N N . THR A 1 113 ? -5.222 1.808 -15.714 1.00 82.38 113 THR A N 1
ATOM 888 C CA . THR A 1 113 ? -5.428 0.357 -15.806 1.00 82.38 113 THR A CA 1
ATOM 889 C C . THR A 1 113 ? -6.537 -0.095 -14.864 1.00 82.38 113 THR A C 1
ATOM 891 O O . THR A 1 113 ? -6.513 0.247 -13.697 1.00 82.38 113 THR A O 1
ATOM 894 N N . HIS A 1 114 ? -7.458 -0.963 -15.278 1.00 80.69 114 HIS A N 1
ATOM 895 C CA . HIS A 1 114 ? -8.565 -1.423 -14.412 1.00 80.69 114 HIS A CA 1
ATOM 896 C C . HIS A 1 114 ? -8.141 -2.441 -13.319 1.00 80.69 114 HIS A C 1
ATOM 898 O O . HIS A 1 114 ? -8.932 -3.278 -12.891 1.00 80.69 114 HIS A O 1
ATOM 904 N N . ARG A 1 115 ? -6.877 -2.409 -12.891 1.00 87.50 115 ARG A N 1
ATOM 905 C CA . ARG A 1 115 ? -6.216 -3.390 -12.019 1.00 87.50 115 ARG A CA 1
ATOM 906 C C . ARG A 1 115 ? -5.115 -2.726 -11.192 1.00 87.50 115 ARG A C 1
ATOM 908 O O . ARG A 1 115 ? -4.773 -1.574 -11.448 1.00 87.50 115 ARG A O 1
ATOM 915 N N . GLY A 1 116 ? -4.598 -3.451 -10.205 1.00 89.06 116 GLY A N 1
ATOM 916 C CA . GLY A 1 116 ? -3.526 -3.007 -9.309 1.00 89.06 116 GLY A CA 1
ATOM 917 C C . GLY A 1 116 ? -4.004 -2.369 -8.011 1.00 89.06 116 GLY A C 1
ATOM 918 O O . GLY A 1 116 ? -3.271 -2.366 -7.039 1.00 89.06 116 GLY A O 1
ATOM 919 N N . PHE A 1 117 ? -5.247 -1.906 -7.927 1.00 92.94 117 PHE A N 1
ATOM 920 C CA . PHE A 1 117 ? -5.835 -1.449 -6.666 1.00 92.94 117 PHE A CA 1
ATOM 921 C C . PHE A 1 117 ? -6.648 -2.559 -5.994 1.00 92.94 117 PHE A C 1
ATOM 923 O O . PHE A 1 117 ? -7.076 -3.521 -6.639 1.00 92.94 117 PHE A O 1
ATOM 930 N N . CYS A 1 118 ? -6.904 -2.414 -4.697 1.00 91.62 118 CYS A N 1
ATOM 931 C CA . CYS A 1 118 ? -7.726 -3.362 -3.961 1.00 91.62 118 CYS A CA 1
ATOM 932 C C . CYS A 1 118 ? -9.212 -3.179 -4.281 1.00 91.62 118 CYS A C 1
ATOM 934 O O . CYS A 1 118 ? -9.862 -2.229 -3.836 1.00 91.62 118 CYS A O 1
ATOM 936 N N . GLN A 1 119 ? -9.745 -4.116 -5.063 1.00 90.75 119 GLN A N 1
ATOM 937 C CA . GLN A 1 119 ? -11.150 -4.162 -5.466 1.00 90.75 119 GLN A CA 1
ATOM 938 C C . GLN A 1 119 ? -12.061 -4.591 -4.312 1.00 9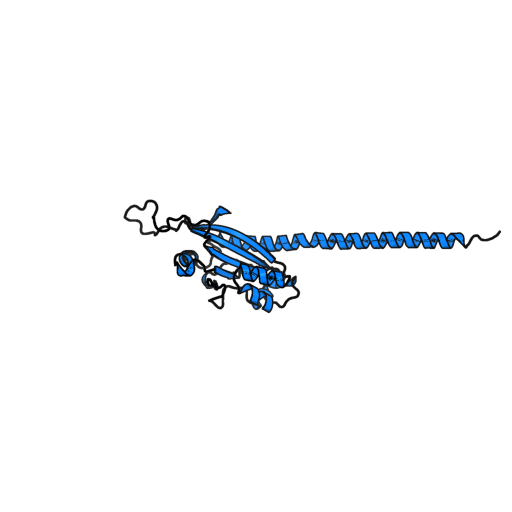0.75 119 GLN A C 1
ATOM 940 O O . GLN A 1 119 ? -11.598 -5.190 -3.344 1.00 90.75 119 GLN A O 1
ATOM 945 N N . ALA A 1 120 ? -13.367 -4.336 -4.434 1.00 87.25 120 ALA A N 1
ATOM 946 C CA . 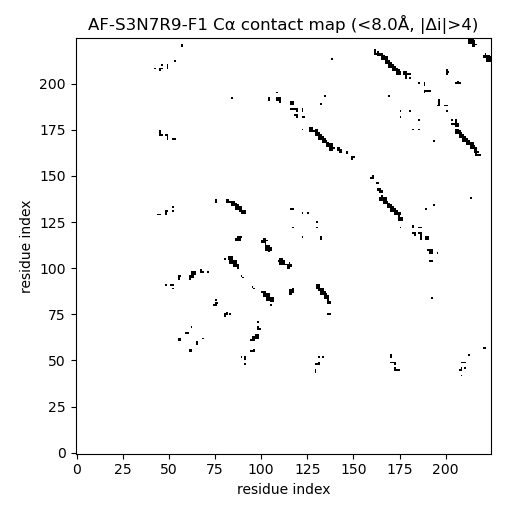ALA A 1 120 ? -14.347 -4.627 -3.383 1.00 87.25 120 ALA A CA 1
ATOM 947 C C . ALA A 1 120 ? -14.263 -6.076 -2.864 1.00 87.25 120 ALA A C 1
ATOM 949 O O . ALA A 1 120 ? -14.221 -6.268 -1.652 1.00 87.25 120 ALA A O 1
ATOM 950 N N . ASP A 1 121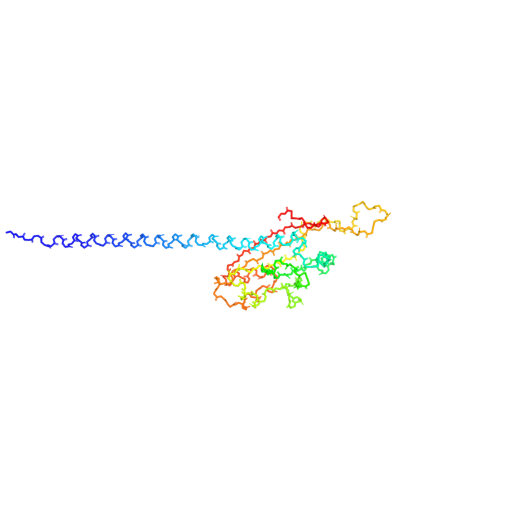 ? -14.115 -7.056 -3.759 1.00 85.12 121 ASP A N 1
ATOM 951 C CA . ASP A 1 121 ? -13.982 -8.477 -3.407 1.00 85.12 121 ASP A CA 1
ATOM 952 C C . ASP A 1 121 ? -12.742 -8.752 -2.535 1.00 85.12 121 ASP A C 1
ATOM 954 O O . ASP A 1 121 ? -12.784 -9.542 -1.592 1.00 85.12 121 ASP A O 1
ATOM 958 N N . HIS A 1 122 ? -11.634 -8.050 -2.799 1.00 82.75 122 HIS A N 1
ATOM 959 C CA . HIS A 1 122 ? -10.415 -8.148 -1.990 1.00 82.75 122 HIS A CA 1
ATOM 960 C C . HIS A 1 122 ? -10.599 -7.483 -0.624 1.00 82.75 122 HIS A C 1
ATOM 962 O O . HIS A 1 122 ? -10.178 -8.027 0.396 1.00 82.75 122 HIS A O 1
ATOM 968 N N . VAL A 1 123 ? -11.264 -6.323 -0.585 1.00 82.56 123 VAL A N 1
ATOM 969 C CA . VAL A 1 123 ? -11.585 -5.626 0.671 1.00 82.56 123 VAL A CA 1
ATOM 970 C C . VAL A 1 123 ? -12.512 -6.487 1.542 1.00 82.56 123 VAL A C 1
ATOM 972 O O . VAL A 1 123 ? -12.386 -6.476 2.766 1.00 82.56 123 VAL A O 1
ATOM 975 N N . GLU A 1 124 ? -13.423 -7.249 0.934 1.00 81.69 124 GLU A N 1
ATOM 976 C CA . GLU A 1 124 ? -14.298 -8.197 1.629 1.00 81.69 124 GLU A CA 1
ATOM 977 C C . GLU A 1 124 ? -13.520 -9.388 2.195 1.00 81.69 124 GLU A C 1
ATOM 979 O O . GLU A 1 124 ? -13.635 -9.687 3.387 1.00 81.69 124 GLU A O 1
ATOM 984 N N . LYS A 1 125 ? -12.673 -10.021 1.377 1.00 80.50 125 LYS A N 1
ATOM 985 C CA . LYS A 1 125 ? -11.853 -11.170 1.786 1.00 80.50 125 LYS A CA 1
ATOM 986 C C . LYS A 1 125 ? -10.913 -10.828 2.951 1.00 80.50 125 LYS A C 1
ATOM 988 O O . LYS A 1 125 ? -10.843 -11.571 3.930 1.00 80.50 125 LYS A O 1
ATOM 993 N N . GLU A 1 126 ? -10.244 -9.678 2.884 1.00 76.38 126 GLU A N 1
ATOM 994 C CA . GLU A 1 126 ? -9.220 -9.259 3.858 1.00 76.38 126 GLU A CA 1
ATOM 995 C C . GLU A 1 126 ? -9.762 -8.360 4.979 1.00 76.38 126 GLU A C 1
ATOM 997 O O . GLU A 1 126 ? -9.016 -7.835 5.810 1.00 76.38 126 GLU A O 1
ATOM 1002 N N . SER A 1 127 ? -11.084 -8.219 5.053 1.00 72.06 127 SER A N 1
ATOM 1003 C CA . SER A 1 127 ? -11.786 -7.325 5.973 1.00 72.06 127 SER A CA 1
ATOM 1004 C C . SER A 1 127 ? -11.356 -7.519 7.444 1.00 72.06 127 SER A C 1
ATOM 1006 O O . SER A 1 127 ? -11.173 -6.540 8.171 1.00 72.06 127 SER A O 1
ATOM 1008 N N . PHE A 1 128 ? -11.103 -8.768 7.864 1.00 69.88 128 PHE A N 1
ATOM 1009 C CA . PHE A 1 128 ? -10.669 -9.132 9.226 1.00 69.88 128 PHE A CA 1
ATOM 1010 C C . PHE A 1 128 ? -9.144 -9.166 9.428 1.00 69.88 128 PHE A C 1
ATOM 1012 O O . PHE A 1 128 ? -8.681 -9.135 10.568 1.00 69.88 128 PHE A O 1
ATOM 1019 N N . ARG A 1 129 ? -8.363 -9.297 8.351 1.00 71.38 129 ARG A N 1
ATOM 1020 C CA . ARG A 1 129 ? -6.900 -9.502 8.398 1.00 71.38 129 ARG A CA 1
ATOM 1021 C C . ARG A 1 129 ? -6.127 -8.197 8.216 1.00 71.38 129 ARG A C 1
ATOM 1023 O O . ARG A 1 129 ? -4.980 -8.085 8.641 1.00 71.38 129 ARG A O 1
ATOM 1030 N N . GLY A 1 130 ? -6.803 -7.188 7.679 1.00 78.75 130 GLY A N 1
ATOM 1031 C CA . GLY A 1 130 ? -6.203 -5.931 7.288 1.00 78.75 130 GLY A CA 1
ATOM 1032 C C . GLY A 1 130 ? -5.639 -6.044 5.881 1.00 78.75 130 GLY A C 1
ATOM 1033 O O . GLY A 1 130 ? -5.022 -7.032 5.502 1.00 78.75 130 GLY A O 1
ATOM 1034 N N . LEU A 1 131 ? -5.904 -5.006 5.109 1.00 88.62 131 LEU A N 1
ATOM 1035 C CA . LEU A 1 131 ? -5.609 -4.924 3.693 1.00 88.62 131 LEU A CA 1
ATOM 1036 C C . LEU A 1 131 ? -4.481 -3.919 3.502 1.00 88.62 131 LEU A C 1
ATOM 1038 O O . LEU A 1 131 ? -4.562 -2.820 4.052 1.00 88.62 131 LEU A O 1
ATOM 1042 N N . SER A 1 132 ? -3.478 -4.264 2.703 1.00 91.62 132 SER A N 1
ATOM 1043 C CA . SER A 1 132 ? -2.374 -3.362 2.386 1.00 91.62 132 SER A CA 1
ATOM 1044 C C . SER A 1 132 ? -2.336 -3.070 0.893 1.00 91.62 132 SER A C 1
ATOM 1046 O O . SER A 1 132 ? -2.411 -3.973 0.065 1.00 91.62 132 SER A O 1
ATOM 1048 N N . GLN A 1 133 ? -2.178 -1.802 0.541 1.00 93.81 133 GLN A N 1
ATOM 1049 C CA . GLN A 1 133 ? -1.947 -1.361 -0.829 1.00 93.81 133 GLN A CA 1
ATOM 1050 C C . GLN A 1 133 ? -0.710 -0.478 -0.850 1.00 93.81 133 GLN A C 1
ATOM 1052 O O . GLN A 1 133 ? -0.586 0.407 -0.003 1.00 93.81 133 GLN A O 1
ATOM 1057 N N . PHE A 1 134 ? 0.189 -0.689 -1.803 1.00 94.50 134 PHE A N 1
ATOM 1058 C CA . PHE A 1 134 ? 1.371 0.152 -1.937 1.00 94.50 134 PHE A CA 1
ATOM 1059 C C . PHE A 1 134 ? 1.404 0.905 -3.259 1.00 94.50 134 PHE A C 1
ATOM 1061 O O . PHE A 1 134 ? 0.809 0.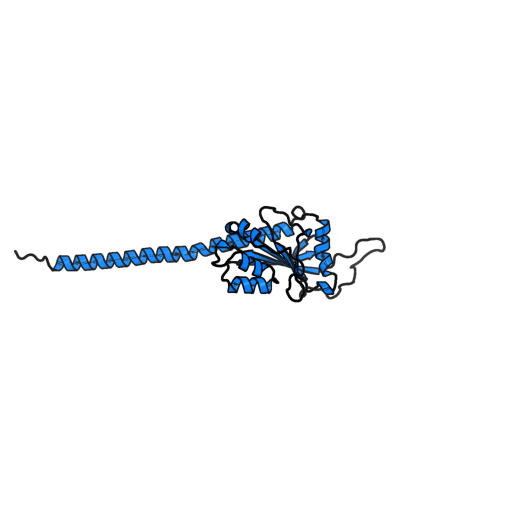492 -4.255 1.00 94.50 134 PHE A O 1
ATOM 1068 N N . TYR A 1 135 ? 2.109 2.028 -3.218 1.00 95.06 135 TYR A N 1
ATOM 1069 C CA . TYR A 1 135 ? 2.324 2.946 -4.320 1.00 95.06 135 TYR A CA 1
ATOM 1070 C C . TYR A 1 135 ? 3.824 3.129 -4.510 1.00 95.06 135 TYR A C 1
ATOM 1072 O O . TYR A 1 135 ? 4.532 3.294 -3.517 1.00 95.06 135 TYR A O 1
ATOM 1080 N N . ILE A 1 136 ? 4.295 3.125 -5.751 1.00 93.31 136 ILE A N 1
ATOM 1081 C CA . ILE A 1 136 ? 5.685 3.408 -6.116 1.00 93.31 136 ILE A CA 1
ATOM 1082 C C . ILE A 1 136 ? 5.701 4.670 -6.971 1.00 93.31 136 ILE A C 1
ATOM 1084 O O . ILE A 1 136 ? 4.955 4.769 -7.945 1.00 93.31 136 ILE A O 1
ATOM 1088 N N . GLU A 1 137 ? 6.577 5.607 -6.634 1.00 91.75 137 GLU A N 1
ATOM 1089 C CA . GLU A 1 137 ? 6.859 6.786 -7.451 1.00 91.75 137 GLU A CA 1
ATOM 1090 C C . GLU A 1 137 ? 8.350 7.131 -7.435 1.00 91.75 137 GLU A C 1
ATOM 1092 O O . GLU A 1 137 ? 9.109 6.700 -6.560 1.00 91.75 137 GLU A O 1
ATOM 1097 N N . LEU A 1 138 ? 8.772 7.964 -8.384 1.00 88.94 138 LEU A N 1
ATOM 1098 C CA . LEU A 1 138 ? 10.120 8.514 -8.388 1.00 88.94 138 LEU A CA 1
ATOM 1099 C C . LEU A 1 138 ? 10.249 9.633 -7.341 1.00 88.94 138 LEU A C 1
ATOM 1101 O O . LEU A 1 138 ? 9.509 10.621 -7.361 1.00 88.94 138 LEU A O 1
ATOM 1105 N N . ASN A 1 139 ? 11.242 9.534 -6.456 1.00 83.38 139 ASN A N 1
ATOM 1106 C CA . ASN A 1 139 ? 11.546 10.579 -5.485 1.00 83.38 139 ASN A CA 1
ATOM 1107 C C . ASN A 1 139 ? 12.295 11.734 -6.162 1.00 83.38 139 ASN A C 1
ATOM 1109 O O . ASN A 1 139 ? 13.525 11.767 -6.257 1.00 83.38 139 ASN A O 1
ATOM 1113 N N . ARG A 1 140 ? 11.522 12.728 -6.598 1.00 75.00 140 ARG A N 1
ATOM 1114 C CA . ARG A 1 140 ? 12.028 13.884 -7.348 1.00 75.00 140 ARG A CA 1
ATOM 1115 C C . ARG A 1 140 ? 12.926 14.817 -6.535 1.00 75.00 140 ARG A C 1
ATOM 1117 O O . ARG A 1 140 ? 13.778 15.491 -7.103 1.00 75.00 140 ARG A O 1
ATOM 1124 N N . ASN A 1 141 ? 12.787 14.825 -5.211 1.00 66.69 141 ASN A N 1
ATOM 1125 C CA . ASN A 1 141 ? 13.578 15.685 -4.323 1.00 66.69 141 ASN A CA 1
ATOM 1126 C C . ASN A 1 141 ? 15.014 15.177 -4.125 1.00 66.69 141 ASN A C 1
ATOM 1128 O O . ASN A 1 141 ? 15.849 15.881 -3.560 1.00 66.69 141 ASN A O 1
ATOM 1132 N N . ARG A 1 142 ? 15.295 13.943 -4.555 1.00 58.56 142 ARG A N 1
ATOM 1133 C CA . ARG A 1 142 ? 16.593 13.271 -4.432 1.00 58.56 142 ARG A CA 1
ATOM 1134 C C . ARG A 1 142 ? 17.231 12.983 -5.793 1.00 58.56 142 ARG A C 1
ATOM 1136 O O . ARG A 1 142 ? 18.205 12.241 -5.856 1.00 58.56 142 ARG A O 1
ATOM 1143 N N . LEU A 1 143 ? 16.708 13.560 -6.875 1.00 55.41 143 LEU A N 1
ATOM 1144 C CA . LEU A 1 143 ? 17.309 13.423 -8.198 1.00 55.41 143 LEU A CA 1
ATOM 1145 C C . LEU A 1 143 ? 18.674 14.113 -8.202 1.00 55.41 143 LEU A C 1
ATOM 1147 O O . LEU A 1 143 ? 18.769 15.329 -8.028 1.00 55.41 143 LEU A O 1
ATOM 1151 N N . THR A 1 144 ? 19.743 13.345 -8.399 1.00 50.78 144 THR A N 1
ATOM 1152 C CA . THR A 1 144 ? 21.033 13.933 -8.749 1.00 50.78 144 THR A CA 1
ATOM 1153 C C . THR A 1 144 ? 20.948 14.430 -10.203 1.00 50.78 144 THR A C 1
ATOM 1155 O O . THR A 1 144 ? 20.452 13.709 -11.068 1.00 50.78 144 THR A O 1
ATOM 1158 N N . PRO A 1 145 ? 21.386 15.666 -10.510 1.00 42.09 145 PRO A N 1
ATOM 1159 C CA . PRO A 1 145 ? 21.128 16.333 -11.795 1.00 42.09 145 PRO A CA 1
ATOM 1160 C C . PRO A 1 145 ? 21.932 15.776 -12.988 1.00 42.09 145 PRO A C 1
ATOM 1162 O O . PRO A 1 145 ? 21.980 16.402 -14.042 1.00 42.09 145 PRO A O 1
ATOM 1165 N N . PHE A 1 146 ? 22.542 14.597 -12.859 1.00 45.56 146 PHE A N 1
ATOM 1166 C CA . PHE A 1 146 ? 23.279 13.929 -13.930 1.00 45.56 146 PHE A CA 1
ATOM 1167 C C . PHE A 1 146 ? 22.646 12.573 -14.239 1.00 45.56 146 PHE A C 1
ATOM 1169 O O . PHE A 1 146 ? 23.139 11.516 -13.862 1.00 45.56 146 PHE A O 1
ATOM 1176 N N . LEU A 1 147 ? 21.543 12.628 -14.979 1.00 49.44 147 LEU A N 1
ATOM 1177 C CA . LEU A 1 147 ? 20.807 11.476 -15.506 1.00 49.44 147 LEU A CA 1
ATOM 1178 C C . LEU A 1 147 ? 21.505 10.772 -16.694 1.00 49.44 147 LEU A C 1
ATOM 1180 O O . LEU A 1 147 ? 20.902 9.909 -17.318 1.00 49.44 147 LEU A O 1
ATOM 1184 N N . ALA A 1 148 ? 22.755 11.116 -17.040 1.00 44.03 148 ALA A N 1
ATOM 1185 C CA . ALA A 1 148 ? 23.381 10.622 -18.275 1.00 44.03 148 ALA A CA 1
ATOM 1186 C C . ALA A 1 148 ? 24.914 10.478 -18.259 1.00 44.03 148 ALA A C 1
ATOM 1188 O O . ALA A 1 148 ? 25.532 10.447 -19.322 1.00 44.03 148 ALA A O 1
ATOM 1189 N N . THR A 1 149 ? 25.564 10.380 -17.100 1.00 43.69 149 THR A N 1
ATOM 1190 C CA . THR A 1 149 ? 26.997 10.040 -17.069 1.00 43.69 149 THR A CA 1
ATOM 1191 C C . THR A 1 149 ? 27.182 8.658 -16.461 1.00 43.69 149 THR A C 1
ATOM 1193 O O . THR A 1 149 ? 27.100 8.542 -15.239 1.00 43.69 149 THR A O 1
ATOM 1196 N N . PRO A 1 150 ? 27.411 7.604 -17.274 1.00 46.31 150 PRO A N 1
ATOM 1197 C CA . PRO A 1 150 ? 27.868 6.329 -16.744 1.00 46.31 150 PRO A CA 1
ATOM 1198 C C . PRO A 1 150 ? 29.173 6.579 -15.988 1.00 46.31 150 PRO A C 1
ATOM 1200 O O . PRO A 1 150 ? 30.182 6.977 -16.574 1.00 46.31 150 PRO A O 1
ATOM 1203 N N . GLU A 1 151 ? 29.142 6.404 -14.672 1.00 45.00 151 GLU A N 1
ATOM 1204 C CA . GLU A 1 151 ? 30.333 6.502 -13.844 1.00 45.00 151 GLU A CA 1
ATOM 1205 C C . GLU A 1 151 ? 31.256 5.326 -14.222 1.00 45.00 151 GLU A C 1
ATOM 1207 O O . GLU A 1 151 ? 30.968 4.167 -13.941 1.00 45.00 151 GLU A O 1
ATOM 1212 N N . ALA A 1 152 ? 32.332 5.639 -14.953 1.00 47.62 152 ALA A N 1
ATOM 1213 C CA . ALA A 1 152 ? 33.477 4.774 -15.256 1.00 47.62 152 ALA A CA 1
ATOM 1214 C C . ALA A 1 152 ? 33.199 3.417 -15.951 1.00 47.62 152 ALA A C 1
ATOM 1216 O O . ALA A 1 152 ? 33.568 2.359 -15.439 1.00 47.62 152 ALA A O 1
ATOM 1217 N N . MET A 1 153 ? 32.674 3.427 -17.183 1.00 49.03 153 MET A N 1
ATOM 1218 C CA . MET A 1 153 ? 32.642 2.218 -18.024 1.00 49.03 153 MET A CA 1
ATOM 1219 C C . MET A 1 153 ? 33.860 2.119 -18.950 1.00 49.03 153 MET A C 1
ATOM 1221 O O . MET A 1 153 ? 34.102 2.981 -19.794 1.00 49.03 153 MET A O 1
ATOM 1225 N N . SER A 1 154 ? 34.611 1.024 -18.815 1.00 49.84 154 SER A N 1
ATOM 1226 C CA . SER A 1 154 ? 35.562 0.568 -19.832 1.00 49.84 154 SER A CA 1
ATOM 1227 C C . SER A 1 154 ? 34.794 0.064 -21.059 1.00 49.84 154 SER A C 1
ATOM 1229 O O . SER A 1 154 ? 33.783 -0.631 -20.920 1.00 49.84 154 SER A O 1
ATOM 1231 N N . LEU A 1 155 ? 35.269 0.410 -22.258 1.00 41.72 155 LEU A N 1
ATOM 1232 C CA . LEU A 1 155 ? 34.699 -0.015 -23.540 1.00 41.72 155 LEU A CA 1
ATOM 1233 C C . LEU A 1 155 ? 34.661 -1.555 -23.605 1.00 41.72 155 LEU A C 1
ATOM 1235 O O . LEU A 1 155 ? 35.693 -2.193 -23.798 1.00 41.72 155 LEU A O 1
ATOM 1239 N N . GLY A 1 156 ? 33.480 -2.153 -23.414 1.00 51.34 156 GLY A N 1
ATOM 1240 C CA . GLY A 1 156 ? 33.288 -3.609 -23.474 1.00 51.34 156 GLY A CA 1
ATOM 1241 C C . GLY A 1 156 ? 32.251 -4.197 -22.512 1.00 51.34 156 GLY A C 1
ATOM 1242 O O . GLY A 1 156 ? 31.917 -5.370 -22.653 1.00 51.34 156 GLY A O 1
ATOM 1243 N N . GLN A 1 157 ? 31.715 -3.427 -21.556 1.00 48.69 157 GLN A N 1
ATOM 1244 C CA . GLN A 1 157 ? 30.613 -3.892 -20.703 1.00 48.69 157 GLN A CA 1
ATOM 1245 C C . GLN A 1 157 ? 29.251 -3.481 -21.278 1.00 48.69 157 GLN A C 1
ATOM 1247 O O . GLN A 1 157 ? 29.004 -2.313 -21.556 1.00 48.69 157 GLN A O 1
ATOM 1252 N N . SER A 1 158 ? 28.367 -4.460 -21.470 1.00 44.88 158 SER A N 1
ATOM 1253 C CA . SER A 1 158 ? 27.045 -4.330 -22.100 1.00 44.88 158 SER A CA 1
ATOM 1254 C C . SER A 1 158 ? 25.901 -4.085 -21.105 1.00 44.88 158 SER A C 1
ATOM 1256 O O . SER A 1 158 ? 24.758 -4.435 -21.387 1.00 44.88 158 SER A O 1
ATOM 1258 N N . VAL A 1 159 ? 26.191 -3.537 -19.924 1.00 44.72 159 VAL A N 1
ATOM 1259 C CA . VAL A 1 159 ? 25.180 -3.273 -18.891 1.00 44.72 159 VAL A CA 1
ATOM 1260 C C . VAL A 1 159 ? 25.020 -1.765 -18.779 1.00 44.72 159 VAL A C 1
ATOM 1262 O O . VAL A 1 159 ? 25.933 -1.088 -18.323 1.00 44.72 159 VAL A O 1
ATOM 1265 N N . ALA A 1 160 ? 23.887 -1.238 -19.246 1.00 48.84 160 ALA A N 1
ATOM 1266 C CA . ALA A 1 160 ? 23.521 0.164 -19.058 1.00 48.84 160 ALA A CA 1
ATOM 1267 C C . ALA A 1 160 ? 23.508 0.507 -17.552 1.00 48.84 160 ALA A C 1
ATOM 1269 O O . ALA A 1 160 ? 23.151 -0.354 -16.743 1.00 48.84 160 ALA A O 1
ATOM 1270 N N . PRO A 1 161 ? 23.925 1.721 -17.146 1.00 47.19 161 PRO A N 1
ATOM 1271 C CA . PRO A 1 161 ? 24.090 2.052 -15.738 1.00 47.19 161 PRO A CA 1
ATOM 1272 C C . PRO A 1 161 ? 22.738 1.976 -15.029 1.00 47.19 161 PRO A C 1
ATOM 1274 O O . PRO A 1 161 ? 21.769 2.598 -15.459 1.00 47.19 161 PRO A O 1
ATOM 1277 N N . HIS A 1 162 ? 22.679 1.219 -13.932 1.00 47.53 162 HIS A N 1
ATOM 1278 C CA . HIS A 1 162 ? 21.571 1.297 -12.990 1.00 47.53 162 HIS A CA 1
ATO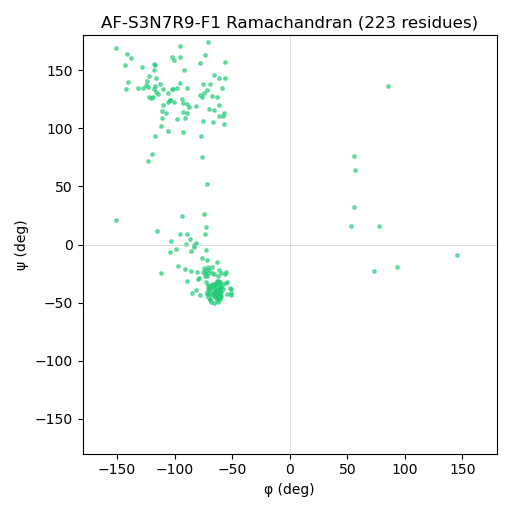M 1279 C C . HIS A 1 162 ? 21.497 2.741 -12.494 1.00 47.53 162 HIS A C 1
ATOM 1281 O O . HIS A 1 162 ? 22.422 3.228 -11.842 1.00 47.53 162 HIS A O 1
ATOM 1287 N N . LEU A 1 163 ? 20.446 3.450 -12.906 1.00 54.72 163 LEU A N 1
ATOM 1288 C CA . LEU A 1 163 ? 20.287 4.862 -12.614 1.00 54.72 163 LEU A CA 1
ATOM 1289 C C . LEU A 1 163 ? 20.288 5.069 -11.097 1.00 54.72 163 LEU A C 1
ATOM 1291 O O . LEU A 1 163 ? 19.599 4.360 -10.363 1.00 54.72 163 LEU A O 1
ATOM 1295 N N . ASN A 1 164 ? 21.036 6.078 -10.648 1.00 59.09 164 ASN A N 1
ATOM 1296 C CA . ASN A 1 164 ? 21.127 6.541 -9.262 1.00 59.09 164 ASN A CA 1
ATOM 1297 C C . ASN A 1 164 ? 19.824 7.268 -8.855 1.00 59.09 164 ASN A C 1
ATOM 1299 O O . ASN A 1 164 ? 19.811 8.436 -8.466 1.00 59.09 164 ASN A O 1
ATOM 1303 N N . GLN A 1 165 ? 18.701 6.590 -9.076 1.00 72.12 165 GLN A N 1
ATOM 1304 C CA . GLN A 1 165 ? 17.346 7.051 -8.853 1.00 72.12 165 GLN A CA 1
ATOM 1305 C C . GLN A 1 165 ? 16.876 6.573 -7.489 1.00 72.12 165 GLN A C 1
ATOM 1307 O O . GLN A 1 165 ? 17.110 5.434 -7.073 1.00 72.12 165 GLN A O 1
ATOM 1312 N N . HIS A 1 166 ? 16.189 7.478 -6.806 1.00 83.06 166 HIS A N 1
ATOM 1313 C CA . HIS A 1 166 ? 15.524 7.182 -5.557 1.00 83.06 166 HIS A CA 1
ATOM 1314 C C . HIS A 1 166 ? 14.039 6.996 -5.822 1.00 83.06 166 HIS A C 1
ATOM 1316 O O . HIS A 1 166 ? 13.425 7.812 -6.506 1.00 83.06 166 HIS A O 1
ATOM 1322 N N . TYR A 1 167 ? 13.468 5.949 -5.248 1.00 86.31 167 TYR A N 1
ATOM 1323 C CA . TYR A 1 167 ? 12.053 5.629 -5.348 1.00 86.31 167 TYR A CA 1
ATOM 1324 C C . TYR A 1 167 ? 11.417 5.800 -3.983 1.00 86.31 167 TYR A C 1
ATOM 1326 O O . TYR A 1 167 ? 12.002 5.423 -2.968 1.00 86.31 167 TYR A O 1
ATOM 1334 N N . GLU A 1 168 ? 10.234 6.391 -3.950 1.00 90.19 168 GLU A N 1
ATOM 1335 C CA . GLU A 1 168 ? 9.419 6.451 -2.748 1.00 90.19 168 GLU A CA 1
ATOM 1336 C C . GLU A 1 168 ? 8.336 5.385 -2.852 1.00 90.19 168 GLU A C 1
ATOM 1338 O O . GLU A 1 168 ? 7.540 5.376 -3.793 1.00 90.19 168 GLU A O 1
ATOM 1343 N N . ILE A 1 169 ? 8.309 4.489 -1.869 1.00 91.88 169 ILE A N 1
ATOM 1344 C CA . ILE A 1 169 ? 7.244 3.510 -1.714 1.00 91.88 169 ILE A CA 1
ATOM 1345 C C . ILE A 1 169 ? 6.369 3.950 -0.549 1.00 91.88 169 ILE A C 1
ATOM 1347 O O . ILE A 1 169 ? 6.844 4.121 0.573 1.00 91.88 169 ILE A O 1
ATOM 1351 N N . THR A 1 170 ? 5.081 4.136 -0.819 1.00 94.38 170 THR A N 1
ATOM 1352 C CA . THR A 1 170 ? 4.072 4.453 0.195 1.00 94.38 170 THR A CA 1
ATOM 1353 C C . THR A 1 170 ? 3.148 3.261 0.372 1.00 94.38 170 THR A C 1
ATOM 1355 O O . THR A 1 170 ? 2.469 2.875 -0.573 1.00 94.38 170 THR A O 1
ATOM 1358 N N . VAL A 1 171 ? 3.076 2.697 1.573 1.00 94.50 171 VAL A N 1
ATOM 1359 C CA . VAL A 1 171 ? 2.158 1.607 1.918 1.00 94.50 171 VAL A CA 1
ATOM 1360 C C . VAL A 1 171 ? 1.004 2.169 2.737 1.00 94.50 171 VAL A C 1
ATOM 1362 O O . VAL A 1 171 ? 1.215 2.789 3.778 1.00 94.50 171 VAL A O 1
ATOM 1365 N N . ILE A 1 172 ? -0.221 1.941 2.276 1.00 94.19 172 ILE A N 1
ATOM 1366 C CA . ILE A 1 172 ? -1.454 2.252 2.994 1.00 94.19 172 ILE A CA 1
ATOM 1367 C C . ILE A 1 172 ? -2.063 0.937 3.467 1.00 94.19 172 ILE A C 1
ATOM 1369 O O . ILE A 1 172 ? -2.536 0.137 2.660 1.00 94.19 172 ILE A O 1
ATOM 1373 N N . SER A 1 173 ? -2.086 0.742 4.781 1.00 91.69 173 SER A N 1
ATOM 1374 C CA . SER A 1 173 ? -2.767 -0.389 5.410 1.00 91.69 173 SER A CA 1
ATOM 1375 C C . SER A 1 173 ? -4.093 0.070 5.993 1.00 91.69 173 SER A C 1
ATOM 1377 O O . SER A 1 173 ? -4.149 1.085 6.691 1.00 91.69 173 SER A O 1
ATOM 1379 N N . ILE A 1 174 ? -5.160 -0.684 5.754 1.00 89.25 174 ILE A N 1
ATOM 1380 C CA . ILE A 1 174 ? -6.504 -0.392 6.254 1.00 89.25 174 ILE A CA 1
ATOM 1381 C C . ILE A 1 174 ? -7.107 -1.598 6.971 1.00 89.25 174 ILE A C 1
ATOM 1383 O O . ILE A 1 174 ? -6.811 -2.748 6.653 1.00 89.25 174 ILE A O 1
ATOM 1387 N N . LEU A 1 175 ? -8.006 -1.330 7.916 1.00 83.69 175 LEU A N 1
ATOM 1388 C CA . LEU A 1 175 ? -8.863 -2.342 8.539 1.00 83.69 175 LEU A CA 1
ATOM 1389 C C . LEU A 1 175 ? -10.323 -2.004 8.209 1.00 83.69 175 LEU A C 1
ATOM 1391 O O . LEU A 1 175 ? -10.934 -1.198 8.921 1.00 83.69 175 LEU A O 1
ATOM 1395 N N . PRO A 1 176 ? -10.884 -2.576 7.124 1.00 75.25 176 PRO A N 1
ATOM 1396 C CA . PRO A 1 176 ? -12.178 -2.158 6.580 1.00 75.25 176 PRO A CA 1
ATOM 1397 C C . PRO A 1 176 ? -13.336 -2.249 7.584 1.00 75.25 176 PRO A C 1
ATOM 1399 O O . PRO A 1 176 ? -14.217 -1.396 7.590 1.00 75.25 176 PRO A O 1
ATOM 1402 N N . GLN A 1 177 ? -13.306 -3.230 8.488 1.00 69.88 177 GLN A N 1
ATOM 1403 C CA . GLN A 1 177 ? -14.396 -3.517 9.439 1.00 69.88 177 GLN A CA 1
ATOM 1404 C C . GLN A 1 177 ? -14.569 -2.519 10.566 1.00 69.88 177 GLN A C 1
ATOM 1406 O O . GLN A 1 177 ? -15.566 -2.549 11.284 1.00 69.88 177 GLN A O 1
ATOM 1411 N N . LEU A 1 178 ? -13.579 -1.658 10.760 1.00 63.97 178 LEU A N 1
ATOM 1412 C CA . LEU A 1 178 ? -13.668 -0.593 11.745 1.00 63.97 178 LEU A CA 1
ATOM 1413 C C . LEU A 1 178 ? -14.362 0.649 11.167 1.00 63.97 178 LEU A C 1
ATOM 1415 O O . LEU A 1 178 ? -14.609 1.599 11.908 1.00 63.97 178 LEU A O 1
ATOM 1419 N N . GLY A 1 179 ? -14.667 0.647 9.864 1.00 62.41 179 GLY A N 1
ATOM 1420 C CA . GLY A 1 179 ? -15.434 1.683 9.185 1.00 62.41 179 GLY A CA 1
ATOM 1421 C C . GLY A 1 179 ? -16.933 1.374 9.149 1.00 62.41 179 GLY A C 1
ATOM 1422 O O . GLY A 1 179 ? -17.353 0.226 9.083 1.00 62.41 179 GLY A O 1
ATOM 1423 N N . LEU A 1 180 ? -17.751 2.427 9.145 1.00 61.28 180 LEU A N 1
ATOM 1424 C CA . LEU A 1 180 ? -19.212 2.355 8.966 1.00 61.28 180 LEU A CA 1
ATOM 1425 C C . LEU A 1 180 ? -19.633 2.358 7.482 1.00 61.28 180 LEU A C 1
ATOM 1427 O O . LEU A 1 180 ? -20.817 2.465 7.176 1.00 61.28 180 LEU A O 1
ATOM 1431 N N . GLN A 1 181 ? -18.668 2.319 6.563 1.00 77.25 181 GLN A N 1
ATOM 1432 C CA . GLN A 1 181 ? -18.876 2.545 5.133 1.00 77.25 181 GLN A CA 1
ATOM 1433 C C . GLN A 1 181 ? -18.924 1.237 4.346 1.00 77.25 181 GLN A C 1
ATOM 1435 O O . GLN A 1 181 ? -18.397 0.213 4.776 1.00 77.25 181 GLN A O 1
ATOM 1440 N N . SER A 1 182 ? -19.525 1.283 3.155 1.00 82.88 182 SER A N 1
ATOM 1441 C CA . SER A 1 182 ? -19.549 0.125 2.259 1.00 82.88 182 SER A CA 1
ATOM 1442 C C . SER A 1 182 ? -18.139 -0.232 1.762 1.00 82.88 182 SER A C 1
ATOM 1444 O O . SER A 1 182 ? -17.307 0.643 1.504 1.00 82.88 182 SER A O 1
ATOM 1446 N N . LEU A 1 183 ? -17.874 -1.522 1.558 1.00 85.06 183 LEU A N 1
ATOM 1447 C CA . LEU A 1 183 ? -16.596 -1.994 1.010 1.00 85.06 183 LEU A CA 1
ATOM 1448 C C . LEU A 1 183 ? -16.346 -1.432 -0.402 1.00 85.06 183 LEU A C 1
ATOM 1450 O O . LEU A 1 183 ? -15.217 -1.088 -0.744 1.00 85.06 183 LEU A O 1
ATOM 1454 N N . ALA A 1 184 ? -17.415 -1.225 -1.180 1.00 87.00 184 ALA A N 1
ATOM 1455 C CA . ALA A 1 184 ? -17.357 -0.590 -2.494 1.00 87.00 184 ALA A CA 1
ATOM 1456 C C . ALA A 1 184 ? -16.873 0.870 -2.428 1.00 87.00 184 ALA A C 1
ATOM 1458 O O . ALA A 1 184 ? -16.042 1.276 -3.238 1.00 87.00 184 ALA A O 1
ATOM 1459 N N . SER A 1 185 ? -17.329 1.656 -1.443 1.00 89.50 185 SER A N 1
ATOM 1460 C CA . SER A 1 185 ? -16.830 3.028 -1.248 1.00 89.50 185 SER A CA 1
ATOM 1461 C C . SER A 1 185 ? -15.357 3.065 -0.838 1.00 89.50 185 SER A C 1
ATOM 1463 O O . SER A 1 185 ? -14.624 3.945 -1.283 1.00 89.50 185 SER A O 1
ATOM 1465 N N . ILE A 1 186 ? -14.900 2.083 -0.055 1.00 89.62 186 ILE A N 1
ATOM 1466 C CA . ILE A 1 186 ? -13.485 1.949 0.312 1.00 89.62 186 ILE A CA 1
ATOM 1467 C C . ILE A 1 186 ? -12.645 1.635 -0.930 1.00 89.62 186 ILE A C 1
ATOM 1469 O O . ILE A 1 186 ? -11.686 2.354 -1.209 1.00 89.62 186 ILE A O 1
ATOM 1473 N N . ALA A 1 187 ? -13.044 0.641 -1.727 1.00 91.00 187 ALA A N 1
ATOM 1474 C CA . ALA A 1 187 ? -12.374 0.313 -2.987 1.00 91.00 187 ALA A CA 1
ATOM 1475 C C . ALA A 1 187 ? -12.340 1.516 -3.954 1.00 91.00 187 ALA A C 1
ATOM 1477 O O . ALA A 1 187 ? -11.317 1.794 -4.581 1.00 91.00 187 ALA A O 1
ATOM 1478 N N . ALA A 1 188 ? -13.418 2.305 -4.008 1.00 92.25 188 ALA A N 1
ATOM 1479 C CA . ALA A 1 188 ? -13.496 3.513 -4.829 1.00 92.25 188 ALA A CA 1
ATOM 1480 C C . ALA A 1 188 ? -12.570 4.659 -4.368 1.00 92.25 188 ALA A C 1
ATOM 1482 O O . ALA A 1 188 ? -12.283 5.566 -5.159 1.00 92.25 188 ALA A O 1
ATOM 1483 N N . CYS A 1 189 ? -12.102 4.643 -3.117 1.00 92.69 189 CYS A N 1
ATOM 1484 C CA . CYS A 1 189 ? -11.026 5.520 -2.654 1.00 92.69 189 CYS A CA 1
ATOM 1485 C C . CYS A 1 189 ? -9.647 4.975 -3.032 1.00 92.69 189 CYS A C 1
ATOM 1487 O O . CYS A 1 189 ? -8.776 5.752 -3.414 1.00 92.69 189 CYS A O 1
ATOM 1489 N N . LEU A 1 190 ? -9.455 3.657 -2.939 1.00 92.75 190 LEU A N 1
ATOM 1490 C CA . LEU A 1 190 ? -8.167 3.000 -3.175 1.00 92.75 190 LEU A CA 1
ATOM 1491 C C . LEU A 1 190 ? -7.729 2.995 -4.645 1.00 92.75 190 LEU A C 1
ATOM 1493 O O . LEU A 1 190 ? -6.544 2.857 -4.909 1.00 92.75 190 LEU A O 1
ATOM 1497 N N . GLN A 1 191 ? -8.647 3.191 -5.591 1.00 93.69 191 GLN A N 1
ATOM 1498 C CA . GLN A 1 191 ? -8.328 3.369 -7.018 1.00 93.69 191 GLN A CA 1
ATOM 1499 C C . GLN A 1 191 ? -7.701 4.735 -7.369 1.00 93.69 191 GLN A C 1
ATOM 1501 O O . GLN A 1 191 ? -7.409 4.986 -8.535 1.00 93.69 191 GLN A O 1
ATOM 1506 N N . ARG A 1 192 ? -7.586 5.664 -6.412 1.00 93.81 192 ARG A N 1
ATOM 1507 C CA . ARG A 1 192 ? -7.081 7.030 -6.642 1.00 93.81 192 ARG A CA 1
ATOM 1508 C C . ARG A 1 192 ? -5.590 7.123 -6.321 1.00 93.81 192 ARG A C 1
ATOM 1510 O O . ARG A 1 192 ? -5.038 6.205 -5.724 1.00 93.81 192 ARG A O 1
ATOM 1517 N N . SER A 1 193 ? -4.957 8.249 -6.664 1.00 93.81 193 SER A N 1
ATOM 1518 C CA . SER A 1 193 ? -3.563 8.515 -6.269 1.00 93.81 193 SER A CA 1
ATOM 1519 C C . SER A 1 193 ? -3.367 8.440 -4.757 1.00 93.81 193 SER A C 1
ATOM 1521 O O . SER A 1 193 ? -4.317 8.659 -3.993 1.00 93.81 193 SER A O 1
ATOM 1523 N N . LYS A 1 194 ? -2.135 8.193 -4.303 1.00 93.56 194 LYS A N 1
ATOM 1524 C CA . LYS A 1 194 ? -1.825 7.976 -2.878 1.00 93.56 194 LYS A CA 1
ATOM 1525 C C . LYS A 1 194 ? -2.389 9.075 -1.975 1.00 93.56 194 LYS A C 1
ATOM 1527 O O . LYS A 1 194 ? -2.956 8.789 -0.920 1.00 93.56 194 LYS A O 1
ATOM 1532 N N . LEU A 1 195 ? -2.282 10.334 -2.404 1.00 91.75 195 LEU A N 1
ATOM 1533 C CA . LEU A 1 195 ? -2.761 11.490 -1.648 1.00 91.75 195 LEU A CA 1
ATOM 1534 C C . LEU A 1 195 ? -4.293 11.542 -1.627 1.00 91.75 195 LEU A C 1
ATOM 1536 O O . LEU A 1 195 ? -4.905 11.740 -0.577 1.00 91.75 195 LEU A O 1
ATOM 1540 N N . GLN A 1 196 ? -4.926 11.332 -2.781 1.00 93.44 196 GLN A N 1
ATOM 1541 C CA . GLN A 1 196 ? -6.381 11.348 -2.897 1.00 93.44 196 GLN A CA 1
ATOM 1542 C C . GLN A 1 196 ? -7.026 10.178 -2.150 1.00 93.44 196 GLN A C 1
ATOM 1544 O O . GLN A 1 196 ? -8.083 10.359 -1.545 1.00 93.44 196 GLN A O 1
ATOM 1549 N N . ALA A 1 197 ? -6.392 9.005 -2.148 1.00 93.25 197 ALA A N 1
ATOM 1550 C CA . ALA A 1 197 ? -6.831 7.843 -1.391 1.00 93.25 197 ALA A CA 1
ATOM 1551 C C . ALA A 1 197 ? -6.820 8.132 0.117 1.00 93.25 197 ALA A C 1
ATOM 1553 O O . ALA A 1 197 ? -7.826 7.901 0.784 1.00 93.25 197 ALA A O 1
ATOM 1554 N N . GLN A 1 198 ? -5.745 8.725 0.652 1.00 91.88 198 GLN A N 1
ATOM 1555 C CA . GLN A 1 198 ? -5.662 9.120 2.069 1.00 91.88 198 GLN A CA 1
ATOM 1556 C C . GLN A 1 198 ? -6.740 10.141 2.455 1.00 91.88 198 GLN A C 1
ATOM 1558 O O . GLN A 1 198 ? -7.421 9.986 3.474 1.00 91.88 198 GLN A O 1
ATOM 1563 N N . ILE A 1 199 ? -6.946 11.166 1.623 1.00 92.94 199 ILE A N 1
ATOM 1564 C CA . ILE A 1 199 ? -8.001 12.166 1.838 1.00 92.94 199 ILE A CA 1
ATOM 1565 C C . ILE A 1 199 ? -9.378 11.487 1.836 1.00 92.94 199 ILE A C 1
ATOM 1567 O O . ILE A 1 199 ? -10.171 11.696 2.748 1.00 92.94 199 ILE A O 1
ATOM 1571 N N . CYS A 1 200 ? -9.643 10.617 0.865 1.00 92.81 200 CYS A N 1
ATOM 1572 C CA . CYS A 1 200 ? -10.915 9.908 0.728 1.00 92.81 200 CYS A CA 1
ATOM 1573 C C . CYS A 1 200 ? -11.191 8.975 1.925 1.00 92.81 200 CYS A C 1
ATOM 1575 O O . CYS A 1 200 ? -12.273 9.011 2.510 1.00 92.81 200 CYS A O 1
ATOM 1577 N N . LEU A 1 201 ? -10.191 8.202 2.365 1.00 90.62 201 LEU A N 1
ATOM 1578 C CA . LEU A 1 201 ? -10.293 7.318 3.532 1.00 90.62 201 LEU A CA 1
ATOM 1579 C C . LEU A 1 201 ? -10.497 8.096 4.840 1.00 90.62 201 LEU A C 1
ATOM 1581 O O . LEU A 1 201 ? -11.311 7.692 5.674 1.00 90.62 201 LEU A O 1
ATOM 1585 N N . SER A 1 202 ? -9.802 9.226 5.010 1.00 89.12 202 SER A N 1
ATOM 1586 C CA . SER A 1 202 ? -9.951 10.078 6.197 1.00 89.12 202 SER A CA 1
ATOM 1587 C C . SER A 1 202 ? -11.328 10.746 6.271 1.00 89.12 202 SER A C 1
ATOM 1589 O O . SER A 1 202 ? -11.946 10.731 7.334 1.00 89.12 202 SER A O 1
ATOM 1591 N N . GLN A 1 203 ? -11.864 11.237 5.148 1.00 89.50 203 GLN A N 1
ATOM 1592 C CA . GLN A 1 203 ? -13.224 11.792 5.063 1.00 89.50 203 GLN A CA 1
ATOM 1593 C C . GLN A 1 203 ? -14.300 10.758 5.420 1.00 89.50 203 GLN A C 1
ATOM 1595 O O . GLN A 1 203 ? -15.325 11.096 6.007 1.00 89.50 203 GLN A O 1
ATOM 1600 N N . MET A 1 204 ? -14.046 9.489 5.108 1.00 85.88 204 MET A N 1
ATOM 1601 C CA . MET A 1 204 ? -14.916 8.363 5.441 1.00 85.88 204 MET A CA 1
ATOM 1602 C C . MET A 1 204 ? -14.735 7.824 6.868 1.00 85.88 204 MET A C 1
ATOM 1604 O O . MET A 1 204 ? -15.436 6.886 7.254 1.00 85.88 204 MET A O 1
ATOM 1608 N N . ASN A 1 205 ? -13.818 8.399 7.655 1.00 83.56 205 ASN A N 1
ATOM 1609 C CA . ASN A 1 205 ? -13.465 7.950 9.003 1.00 83.56 205 ASN A CA 1
ATOM 1610 C C . ASN A 1 205 ? -13.017 6.473 9.056 1.00 83.56 205 ASN A C 1
ATOM 1612 O O . ASN A 1 205 ? -13.252 5.766 10.040 1.00 83.56 205 ASN A O 1
ATOM 1616 N N . VAL A 1 206 ? -12.383 5.991 7.982 1.00 84.25 206 VAL A N 1
ATOM 1617 C CA . VAL A 1 206 ? -11.760 4.662 7.948 1.00 84.25 206 VAL A CA 1
ATOM 1618 C C . VAL A 1 206 ? -10.457 4.724 8.737 1.00 84.25 206 VAL A C 1
ATOM 1620 O O . VAL A 1 206 ? -9.700 5.688 8.638 1.00 84.25 206 VAL A O 1
ATOM 1623 N N . ARG A 1 207 ? -10.171 3.693 9.536 1.00 85.44 207 ARG A N 1
ATOM 1624 C CA . ARG A 1 207 ? -8.889 3.582 10.245 1.00 85.44 207 ARG A CA 1
ATOM 1625 C C . ARG A 1 207 ? -7.843 3.032 9.279 1.00 85.44 207 ARG A C 1
ATOM 1627 O O . ARG A 1 207 ? -7.987 1.914 8.785 1.00 85.44 207 ARG A O 1
ATOM 1634 N N . PHE A 1 208 ? -6.800 3.817 9.037 1.00 88.12 208 PHE A N 1
ATOM 1635 C CA . PHE A 1 208 ? -5.680 3.442 8.184 1.00 88.12 208 PHE A CA 1
ATOM 1636 C C . PHE A 1 208 ? -4.346 3.863 8.802 1.00 88.12 208 PHE A C 1
ATOM 1638 O O . PHE A 1 208 ? -4.300 4.720 9.688 1.00 88.12 208 PHE A O 1
ATOM 1645 N N . ASN A 1 209 ? -3.276 3.233 8.334 1.00 90.69 209 ASN A N 1
ATOM 1646 C CA . ASN A 1 209 ? -1.895 3.603 8.598 1.00 90.69 209 ASN A CA 1
ATOM 1647 C C . ASN A 1 209 ? -1.195 3.871 7.268 1.00 90.69 209 ASN A C 1
ATOM 1649 O O . ASN A 1 209 ? -1.480 3.198 6.277 1.00 90.69 209 ASN A O 1
ATOM 1653 N N . VAL A 1 210 ? -0.278 4.831 7.269 1.00 90.94 210 VAL A N 1
ATOM 1654 C CA . VAL A 1 210 ? 0.575 5.129 6.120 1.00 90.94 210 VAL A CA 1
ATOM 1655 C C . VAL A 1 210 ? 2.015 4.951 6.557 1.00 90.94 210 VAL A C 1
ATOM 1657 O O . VAL A 1 210 ? 2.442 5.552 7.542 1.00 90.94 210 VAL A O 1
ATOM 1660 N N . GLN A 1 211 ? 2.756 4.139 5.819 1.00 90.81 211 GLN A N 1
ATOM 1661 C CA . GLN A 1 211 ? 4.203 4.050 5.929 1.00 90.81 211 GLN A CA 1
ATOM 1662 C C . GLN A 1 211 ? 4.843 4.500 4.628 1.00 90.81 211 GLN A C 1
ATOM 1664 O O . GLN A 1 211 ? 4.330 4.223 3.547 1.00 90.81 211 GLN A O 1
ATOM 1669 N N . 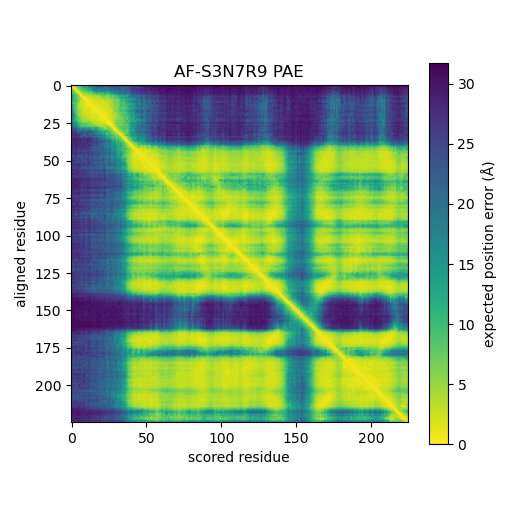GLN A 1 212 ? 5.978 5.173 4.743 1.00 89.94 212 GLN A N 1
ATOM 1670 C CA . GLN A 1 212 ? 6.791 5.580 3.608 1.00 89.94 212 GLN A CA 1
ATOM 1671 C C . GLN A 1 212 ? 8.199 5.034 3.794 1.00 89.94 212 GLN A C 1
ATOM 1673 O O . GLN A 1 212 ? 8.725 5.031 4.909 1.00 89.94 212 GLN A O 1
ATOM 1678 N N . ALA A 1 213 ? 8.791 4.578 2.700 1.00 87.88 213 ALA A N 1
ATOM 1679 C CA . ALA A 1 213 ? 10.163 4.109 2.653 1.00 87.88 213 ALA A CA 1
ATOM 1680 C C . ALA A 1 213 ? 10.815 4.568 1.347 1.00 87.88 213 ALA A C 1
ATOM 1682 O O . ALA A 1 213 ? 10.181 4.569 0.288 1.00 87.88 213 ALA A O 1
ATOM 1683 N N . ILE A 1 214 ? 12.077 4.983 1.427 1.00 85.81 214 ILE A N 1
ATOM 1684 C CA . ILE A 1 214 ? 12.850 5.436 0.269 1.00 85.81 214 ILE A CA 1
ATOM 1685 C C . ILE A 1 214 ? 13.853 4.355 -0.110 1.00 85.81 214 ILE A C 1
ATOM 1687 O O . ILE A 1 214 ? 14.633 3.901 0.728 1.00 85.81 214 ILE A O 1
ATOM 1691 N N . TYR A 1 215 ? 13.879 4.007 -1.391 1.00 83.69 215 TYR A N 1
ATOM 1692 C CA . TYR A 1 215 ? 14.749 2.982 -1.949 1.00 83.69 215 TYR A CA 1
ATOM 1693 C C . TYR A 1 215 ? 15.710 3.555 -2.989 1.00 83.69 215 TYR A C 1
ATOM 1695 O O . TYR A 1 215 ? 15.377 4.514 -3.685 1.00 83.69 215 TYR A O 1
ATOM 1703 N N . SER A 1 216 ? 16.894 2.959 -3.117 1.00 80.50 216 SER A N 1
ATOM 1704 C CA . SER A 1 216 ? 17.776 3.128 -4.279 1.00 80.50 216 SER A CA 1
ATOM 1705 C C . SER A 1 216 ? 18.004 1.800 -4.990 1.00 80.50 216 SER A C 1
ATOM 1707 O O . SER A 1 216 ? 1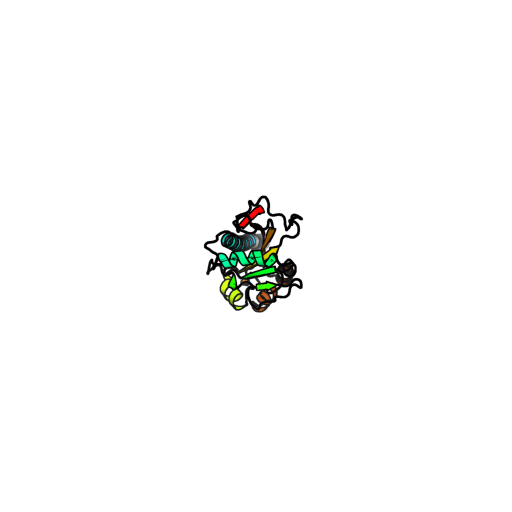7.906 0.723 -4.393 1.00 80.50 216 SER A O 1
ATOM 1709 N N . LEU A 1 217 ? 18.333 1.892 -6.278 1.00 71.50 217 LEU A N 1
ATOM 1710 C CA . LEU A 1 217 ? 18.708 0.756 -7.111 1.00 71.50 217 LEU A CA 1
ATOM 1711 C C . LEU A 1 217 ? 20.212 0.777 -7.364 1.00 71.50 217 LEU A C 1
ATOM 1713 O O . LEU A 1 217 ? 20.696 1.457 -8.262 1.00 71.50 217 LEU A O 1
ATOM 1717 N N . SER A 1 218 ? 20.951 -0.002 -6.580 1.00 60.00 218 SER A N 1
ATOM 1718 C CA . SER A 1 218 ? 22.370 -0.281 -6.824 1.00 60.00 218 SER A CA 1
ATOM 1719 C C . SER A 1 218 ? 22.558 -1.794 -6.918 1.00 60.00 218 SER A C 1
ATOM 1721 O O . SER A 1 218 ? 22.975 -2.459 -5.972 1.00 60.00 218 SER A O 1
ATOM 1723 N N . GLY A 1 219 ? 22.081 -2.382 -8.022 1.00 56.44 219 GLY A N 1
ATOM 1724 C CA . GLY A 1 219 ? 22.054 -3.837 -8.255 1.00 56.44 219 GLY A CA 1
ATOM 1725 C C . GLY A 1 219 ? 21.014 -4.631 -7.440 1.00 56.44 219 GLY A C 1
ATOM 1726 O O . GLY A 1 219 ? 20.592 -5.699 -7.873 1.00 56.44 219 GLY A O 1
ATOM 1727 N N . ARG A 1 220 ? 20.551 -4.111 -6.294 1.00 61.91 220 ARG A N 1
ATOM 1728 C CA . ARG A 1 220 ? 19.397 -4.590 -5.508 1.00 61.91 220 ARG A CA 1
ATOM 1729 C C . ARG A 1 220 ? 18.663 -3.385 -4.908 1.00 61.91 220 ARG A C 1
ATOM 1731 O O . ARG A 1 220 ? 19.286 -2.348 -4.687 1.00 61.91 220 ARG A O 1
ATOM 1738 N N . LEU A 1 221 ? 17.366 -3.531 -4.624 1.00 68.44 221 LEU A N 1
ATOM 1739 C CA . LEU A 1 221 ? 16.621 -2.570 -3.804 1.00 68.44 221 LEU A CA 1
ATOM 1740 C C . LEU A 1 221 ? 17.224 -2.498 -2.407 1.00 68.44 221 LEU A C 1
ATOM 1742 O O . LEU A 1 221 ? 17.272 -3.500 -1.691 1.00 68.44 221 LEU A O 1
ATOM 1746 N N . GLN A 1 222 ? 17.672 -1.308 -2.028 1.00 72.88 222 GLN A N 1
ATOM 1747 C CA . GLN A 1 222 ? 18.137 -1.020 -0.679 1.00 72.88 222 GLN A CA 1
ATOM 1748 C C . GLN A 1 222 ? 17.322 0.125 -0.103 1.00 72.88 222 GLN A C 1
ATOM 1750 O O . GLN A 1 222 ? 17.214 1.187 -0.717 1.00 72.88 222 GLN A O 1
ATOM 1755 N N . ARG A 1 223 ? 16.749 -0.099 1.081 1.00 74.88 223 ARG A N 1
ATOM 1756 C CA . ARG A 1 223 ? 16.059 0.938 1.839 1.00 74.88 223 ARG A CA 1
ATOM 1757 C C . ARG A 1 223 ? 17.085 1.884 2.459 1.00 74.88 223 ARG A C 1
ATOM 1759 O O . ARG A 1 223 ? 18.037 1.436 3.093 1.00 74.88 223 ARG A O 1
ATOM 1766 N N . ILE A 1 224 ? 16.891 3.186 2.277 1.00 75.19 224 ILE A N 1
ATOM 1767 C CA . ILE A 1 224 ? 17.805 4.235 2.761 1.00 75.19 224 ILE A CA 1
ATOM 1768 C C . ILE A 1 224 ? 17.164 5.065 3.884 1.00 75.19 224 ILE A C 1
ATOM 1770 O O . ILE A 1 224 ? 17.881 5.654 4.693 1.00 75.19 224 ILE A O 1
ATOM 1774 N N . ALA A 1 225 ? 15.828 5.117 3.939 1.00 58.03 225 ALA A N 1
ATOM 1775 C CA . ALA A 1 225 ? 15.049 5.794 4.976 1.00 58.03 225 ALA A CA 1
ATOM 1776 C C . ALA A 1 225 ? 13.659 5.154 5.114 1.00 58.03 225 ALA A C 1
ATOM 1778 O O . ALA A 1 225 ? 13.116 4.696 4.082 1.00 58.03 225 ALA A O 1
#